Protein AF-0000000072581124 (afdb_homodimer)

Secondary structure (DSSP, 8-state):
-------TTS-EEEEHHHHHHH--SSEEEEEE-SS-EEEEEEEPTT-BS-SB--SS-EEEEEEEESEEEEEEESBTTB--EEEEEETTEEEEE-TT-EEEEEE-SSS-EEEEEEEES--SPTT-EESSGGG---/-------TTS-EEEEHHHHHHH--SSEEEEEE-SS-EEEEEEEPTT-BS-SB--SS-EEEEEEEESEEEEEEESBTTB--EEEEEETTEEEEE-TT-EEEEEE-SSSPEEEEEEEES--SPTT-EESSGGG---

Structure (mmCIF, N/CA/C/O backbone):
data_AF-0000000072581124-model_v1
#
loop_
_entity.id
_entity.type
_entity.pdbx_description
1 polymer 'Cupin type-2 domain-containing protein'
#
loop_
_atom_site.group_PDB
_atom_site.id
_atom_site.type_symbol
_atom_site.label_atom_id
_atom_site.label_alt_id
_atom_site.label_comp_id
_atom_site.label_asym_id
_atom_site.label_entity_id
_atom_site.label_seq_id
_atom_site.pdbx_PDB_ins_code
_atom_site.Cartn_x
_atom_site.Cartn_y
_atom_site.Cartn_z
_atom_site.occupancy
_atom_site.B_iso_or_equiv
_atom_site.auth_seq_id
_atom_site.auth_comp_id
_atom_site.auth_asym_id
_atom_site.auth_atom_id
_atom_site.pdbx_PDB_model_num
ATOM 1 N N . MET A 1 1 ? -22.641 -10.891 1.838 1 31.44 1 MET A N 1
ATOM 2 C CA . MET A 1 1 ? -21.297 -10.328 1.964 1 31.44 1 MET A CA 1
ATOM 3 C C . MET A 1 1 ? -21.219 -8.945 1.325 1 31.44 1 MET A C 1
ATOM 5 O O . MET A 1 1 ? -21.766 -8.727 0.241 1 31.44 1 MET A O 1
ATOM 9 N N . ALA A 1 2 ? -21.188 -7.91 1.984 1 38.31 2 ALA A N 1
ATOM 10 C CA . ALA A 1 2 ? -21.469 -6.602 1.4 1 38.31 2 ALA A CA 1
ATOM 11 C C . ALA A 1 2 ? -20.672 -6.398 0.107 1 38.31 2 ALA A C 1
ATOM 13 O O . ALA A 1 2 ? -19.484 -6.703 0.044 1 38.31 2 ALA A O 1
ATOM 14 N N . GLU A 1 3 ? -21.141 -6.57 -1.075 1 51.34 3 GLU A N 1
ATOM 15 C CA . GLU A 1 3 ? -20.516 -6.324 -2.371 1 51.34 3 GLU A CA 1
ATOM 16 C C . GLU A 1 3 ? -19.625 -5.09 -2.33 1 51.34 3 GLU A C 1
ATOM 18 O O . GLU A 1 3 ? -20.109 -3.977 -2.115 1 51.34 3 GLU A O 1
ATOM 23 N N . THR A 1 4 ? -18.359 -5.254 -1.894 1 66.25 4 THR A N 1
ATOM 24 C CA . THR A 1 4 ? -17.531 -4.059 -1.826 1 66.25 4 THR A CA 1
ATOM 25 C C . THR A 1 4 ? -17.359 -3.436 -3.209 1 66.25 4 THR A C 1
ATOM 27 O O . THR A 1 4 ? -16.938 -4.105 -4.148 1 66.25 4 THR A O 1
ATOM 30 N N . ARG A 1 5 ? -18.156 -2.488 -3.5 1 87.88 5 ARG A N 1
ATOM 31 C CA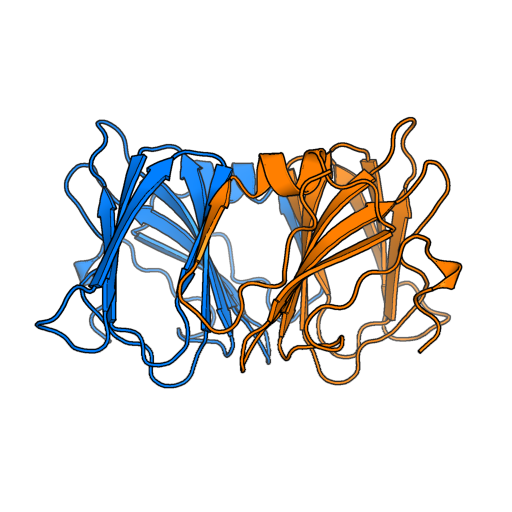 . ARG A 1 5 ? -18.062 -1.686 -4.715 1 87.88 5 ARG A CA 1
ATOM 32 C C . ARG A 1 5 ? -16.781 -0.879 -4.75 1 87.88 5 ARG A C 1
ATOM 34 O O . ARG A 1 5 ? -16.359 -0.333 -3.729 1 87.88 5 ARG A O 1
ATOM 41 N N . ASP A 1 6 ? -16.125 -1.013 -5.867 1 98.12 6 ASP A N 1
ATOM 42 C CA . ASP A 1 6 ? -14.953 -0.184 -6.121 1 98.12 6 ASP A CA 1
ATOM 43 C C . ASP A 1 6 ? -15.234 1.284 -5.812 1 98.12 6 ASP A C 1
ATOM 45 O O . ASP A 1 6 ? -16.094 1.9 -6.449 1 98.12 6 ASP A O 1
ATOM 49 N N . GLN A 1 7 ? -14.5 1.861 -4.895 1 98.12 7 GLN A N 1
ATOM 50 C CA . GLN A 1 7 ? -14.805 3.176 -4.34 1 98.12 7 GLN A CA 1
ATOM 51 C C . GLN A 1 7 ? -14.047 4.273 -5.082 1 98.12 7 GLN A C 1
ATOM 53 O O . GLN A 1 7 ? -14.188 5.457 -4.762 1 98.12 7 GLN A O 1
ATOM 58 N N . GLY A 1 8 ? -13.094 3.893 -5.988 1 97.69 8 GLY A N 1
ATOM 59 C CA . GLY A 1 8 ? -12.344 4.875 -6.754 1 97.69 8 GLY A CA 1
ATOM 60 C C . GLY A 1 8 ? -13.195 5.598 -7.785 1 97.69 8 GLY A C 1
ATOM 61 O O . GLY A 1 8 ? -14.234 5.09 -8.203 1 97.69 8 GLY A O 1
ATOM 62 N N . PRO A 1 9 ? -12.945 6.715 -8.078 1 98 9 PRO A N 1
ATOM 63 C CA . PRO A 1 9 ? -11.75 7.477 -7.703 1 98 9 PRO A CA 1
ATOM 64 C C . PRO A 1 9 ? -12.016 8.477 -6.582 1 98 9 PRO A C 1
ATOM 66 O O . PRO A 1 9 ? -11.336 9.508 -6.496 1 98 9 PRO A O 1
ATOM 69 N N . LYS A 1 10 ? -12.93 8.312 -5.703 1 97.44 10 LYS A N 1
ATOM 70 C CA . LYS A 1 10 ? -13.266 9.227 -4.613 1 97.44 10 LYS A CA 1
ATOM 71 C C . LYS A 1 10 ? -12.352 9.008 -3.412 1 97.44 10 LYS A C 1
ATOM 73 O O . LYS A 1 10 ? -11.773 7.934 -3.25 1 97.44 10 LYS A O 1
ATOM 78 N N . PRO A 1 11 ? -12.188 10.102 -2.561 1 98.69 11 PRO A N 1
ATOM 79 C CA . PRO A 1 11 ? -11.508 9.883 -1.284 1 98.69 11 PRO A CA 1
ATOM 80 C C . PRO A 1 11 ? -12.055 8.688 -0.515 1 98.69 11 PRO A C 1
ATOM 82 O O . PRO A 1 11 ? -13.266 8.453 -0.521 1 98.69 11 PRO A O 1
ATOM 85 N N . PHE A 1 12 ? -11.195 7.957 0.105 1 98.62 12 PHE A N 1
ATOM 86 C CA . PHE A 1 12 ? -11.641 6.695 0.684 1 98.62 12 PHE A CA 1
ATOM 87 C C . PHE A 1 12 ? -10.812 6.34 1.914 1 98.62 12 PHE A C 1
ATOM 89 O O . PHE A 1 12 ? -9.594 6.52 1.92 1 98.62 12 PHE A O 1
ATOM 96 N N . VAL A 1 13 ? -11.422 5.969 3.021 1 98.75 13 VAL A N 1
ATOM 97 C CA . VAL A 1 13 ? -10.805 5.379 4.203 1 98.75 13 VAL A CA 1
ATOM 98 C C . VAL A 1 13 ? -11.445 4.031 4.512 1 98.75 13 VAL A C 1
ATOM 100 O O . VAL A 1 13 ? -12.656 3.863 4.348 1 98.75 13 VAL A O 1
ATOM 103 N N . VAL A 1 14 ? -10.617 3.072 4.945 1 98.62 14 VAL A N 1
ATOM 104 C CA . VAL A 1 14 ? -11.18 1.744 5.172 1 98.62 14 VAL A CA 1
ATOM 105 C C . VAL A 1 14 ? -10.289 0.966 6.137 1 98.62 14 VAL A C 1
ATOM 107 O O . VAL A 1 14 ? -9.062 1.128 6.137 1 98.62 14 VAL A O 1
ATOM 110 N N . ASP A 1 15 ? -10.906 0.165 7 1 98.75 15 ASP A N 1
ATOM 111 C CA . ASP A 1 15 ? -10.148 -0.882 7.672 1 98.75 15 ASP A CA 1
ATOM 112 C C . ASP A 1 15 ? -9.664 -1.936 6.68 1 98.75 15 ASP A C 1
ATOM 114 O O . ASP A 1 15 ? -10.352 -2.93 6.438 1 98.75 15 ASP A O 1
ATOM 118 N N . ILE A 1 16 ? -8.516 -1.726 6.141 1 98.81 16 ILE A N 1
ATOM 119 C CA . ILE A 1 16 ? -8.062 -2.518 5 1 98.81 16 ILE A CA 1
ATOM 120 C C . ILE A 1 16 ? -7.688 -3.924 5.469 1 98.81 16 ILE A C 1
ATOM 122 O O . ILE A 1 16 ? -7.832 -4.891 4.719 1 98.81 16 ILE A O 1
ATOM 126 N N . GLU A 1 17 ? -7.191 -4.047 6.684 1 98.88 17 GLU A N 1
ATOM 127 C CA . GLU A 1 17 ? -6.957 -5.398 7.184 1 98.88 17 GLU A CA 1
ATOM 128 C C . GLU A 1 17 ? -8.25 -6.207 7.215 1 98.88 17 GLU A C 1
ATOM 130 O O . GLU A 1 17 ? -8.297 -7.332 6.715 1 98.88 17 GLU A O 1
ATOM 135 N N . LYS A 1 18 ? -9.266 -5.613 7.805 1 98.75 18 LYS A N 1
ATOM 136 C CA . LYS A 1 18 ? -10.539 -6.316 7.895 1 98.75 18 LYS A CA 1
ATOM 137 C C . LYS A 1 18 ? -11.086 -6.648 6.508 1 98.75 18 LYS A C 1
ATOM 139 O O . LYS A 1 18 ? -11.531 -7.77 6.262 1 98.75 18 LYS A O 1
ATOM 144 N N . GLU A 1 19 ? -11.047 -5.613 5.598 1 98.75 19 GLU A N 1
ATOM 145 C CA . GLU A 1 19 ? -11.539 -5.844 4.242 1 98.75 19 GLU A CA 1
ATOM 146 C C . GLU A 1 19 ? -10.789 -6.988 3.568 1 98.75 19 GLU A C 1
ATOM 148 O O . GLU A 1 19 ? -11.391 -7.805 2.871 1 98.75 19 GLU A O 1
ATOM 153 N N . THR A 1 20 ? -9.492 -7.043 3.768 1 98.81 20 THR A N 1
ATOM 154 C CA . THR A 1 20 ? -8.648 -8.062 3.162 1 98.81 20 THR A CA 1
ATOM 155 C C . THR A 1 20 ? -8.961 -9.438 3.748 1 98.81 20 THR A C 1
ATOM 157 O O . THR A 1 20 ? -9.133 -10.414 3.01 1 98.81 20 THR A O 1
ATOM 160 N N . LEU A 1 21 ? -9.047 -9.477 5.086 1 98.88 21 LEU A N 1
ATOM 161 C CA . LEU A 1 21 ? -9.258 -10.75 5.766 1 98.88 21 LEU A CA 1
ATOM 162 C C . LEU A 1 21 ? -10.648 -11.305 5.461 1 98.88 21 LEU A C 1
ATOM 164 O O . LEU A 1 21 ? -10.828 -12.523 5.379 1 98.88 21 LEU A O 1
ATOM 168 N N . ASP A 1 22 ? -11.617 -10.445 5.254 1 98.56 22 ASP A N 1
ATOM 169 C CA . ASP A 1 22 ? -12.992 -10.859 5.02 1 98.56 22 ASP A CA 1
ATOM 170 C C . ASP A 1 22 ? -13.195 -11.297 3.568 1 98.56 22 ASP A C 1
ATOM 172 O O . ASP A 1 22 ? -14.172 -11.984 3.252 1 98.56 22 ASP A O 1
ATOM 176 N N . ASN A 1 23 ? -12.344 -10.859 2.676 1 98.5 23 ASN A N 1
ATOM 177 C CA . ASN A 1 23 ? -12.508 -11.156 1.257 1 98.5 23 ASN A CA 1
ATOM 178 C C . ASN A 1 23 ? -12.336 -12.648 0.977 1 98.5 23 ASN A C 1
ATOM 180 O O . ASN A 1 23 ? -11.391 -13.273 1.459 1 98.5 23 ASN A O 1
ATOM 184 N N . GLU A 1 24 ? -13.203 -13.18 0.175 1 98.25 24 GLU A N 1
ATOM 185 C CA . GLU A 1 24 ? -13.109 -14.594 -0.161 1 98.25 24 GLU A CA 1
ATOM 186 C C . GLU A 1 24 ? -12.859 -14.797 -1.652 1 98.25 24 GLU A C 1
ATOM 188 O O . GLU A 1 24 ? -12.586 -15.914 -2.098 1 98.25 24 GLU A O 1
ATOM 193 N N . THR A 1 25 ? -12.922 -13.703 -2.426 1 98.56 25 THR A N 1
ATOM 194 C CA . THR A 1 25 ? -12.703 -13.812 -3.863 1 98.56 25 THR A CA 1
ATOM 195 C C . THR A 1 25 ? -11.211 -13.875 -4.18 1 98.56 25 THR A C 1
ATOM 197 O O . THR A 1 25 ? -10.383 -13.422 -3.383 1 98.56 25 THR A O 1
ATOM 200 N N . PHE A 1 26 ? -10.891 -14.398 -5.348 1 98.62 26 PHE A N 1
ATOM 201 C CA . PHE A 1 26 ? -9.508 -14.383 -5.809 1 98.62 26 PHE A CA 1
ATOM 202 C C . PHE A 1 26 ? -8.992 -12.953 -5.922 1 98.62 26 PHE A C 1
ATOM 204 O O . PHE A 1 26 ? -7.852 -12.664 -5.543 1 98.62 26 PHE A O 1
ATOM 211 N N . ARG A 1 27 ? -9.898 -12.094 -6.465 1 98.56 27 ARG A N 1
ATOM 212 C CA . ARG A 1 27 ? -9.539 -10.688 -6.582 1 98.56 27 ARG A CA 1
ATOM 213 C C . ARG A 1 27 ? -10.781 -9.805 -6.617 1 98.56 27 ARG A C 1
ATOM 215 O O . ARG A 1 27 ? -11.734 -10.094 -7.34 1 98.56 27 ARG A O 1
ATOM 222 N N . THR A 1 28 ? -10.797 -8.805 -5.816 1 98.5 28 THR A N 1
ATOM 223 C CA . THR A 1 28 ? -11.805 -7.758 -5.859 1 98.5 28 THR A CA 1
ATOM 224 C C . THR A 1 28 ? -11.156 -6.379 -5.875 1 98.5 28 THR A C 1
ATOM 226 O O . THR A 1 28 ? -10.328 -6.066 -5.02 1 98.5 28 THR A O 1
ATOM 229 N N . ALA A 1 29 ? -11.484 -5.625 -6.867 1 98.75 29 ALA A N 1
ATOM 230 C CA . ALA A 1 29 ? -11.016 -4.242 -6.879 1 98.75 29 ALA A CA 1
ATOM 231 C C . ALA A 1 29 ? -11.719 -3.41 -5.812 1 98.75 29 ALA A C 1
ATOM 233 O O . ALA A 1 29 ? -12.953 -3.316 -5.801 1 98.75 29 ALA A O 1
ATOM 234 N N . LEU A 1 30 ? -10.961 -2.822 -4.941 1 98.75 30 LEU A N 1
ATOM 235 C CA . LEU A 1 30 ? -11.492 -2.035 -3.834 1 98.75 30 LEU A CA 1
ATOM 236 C C . LEU A 1 30 ? -11.531 -0.552 -4.188 1 98.75 30 LEU A C 1
ATOM 238 O O . LEU A 1 30 ? -12.453 0.161 -3.795 1 98.75 30 LEU A O 1
ATOM 242 N N . TRP A 1 31 ? -10.562 -0.09 -4.891 1 98.88 31 TRP A N 1
ATOM 243 C CA . TRP A 1 31 ? -10.414 1.313 -5.262 1 98.88 31 TRP A CA 1
ATOM 244 C C . TRP A 1 31 ? -9.586 1.456 -6.539 1 98.88 31 TRP A C 1
ATOM 246 O O . TRP A 1 31 ? -8.469 0.943 -6.621 1 98.88 31 TRP A O 1
ATOM 256 N N . THR A 1 32 ? -10.141 2.09 -7.551 1 98.81 32 THR A N 1
ATOM 257 C CA . THR A 1 32 ? -9.445 2.34 -8.812 1 98.81 32 THR A CA 1
ATOM 258 C C . THR A 1 32 ? -9.375 3.836 -9.102 1 98.81 32 THR A C 1
ATOM 260 O O . THR A 1 32 ? -10.406 4.492 -9.25 1 98.81 32 THR A O 1
ATOM 263 N N . GLY A 1 33 ? -8.172 4.344 -9.109 1 98.56 33 GLY A N 1
ATOM 264 C CA . GLY A 1 33 ? -7.965 5.742 -9.445 1 98.56 33 GLY A CA 1
ATOM 265 C C . GLY A 1 33 ? -7.242 5.941 -10.766 1 98.56 33 GLY A C 1
ATOM 266 O O . GLY A 1 33 ? -7.289 5.07 -11.641 1 98.56 33 GLY A O 1
ATOM 267 N N . GLU A 1 34 ? -6.691 7.105 -10.977 1 98.12 34 GLU A N 1
ATOM 268 C CA . GLU A 1 34 ? -5.988 7.418 -12.211 1 98.12 34 GLU A CA 1
ATOM 269 C C . GLU A 1 34 ? -4.586 6.82 -12.219 1 98.12 34 GLU A C 1
ATOM 271 O O . GLU A 1 34 ? -4.105 6.348 -13.25 1 98.12 34 GLU A O 1
ATOM 276 N N . GLN A 1 35 ? -4.012 6.82 -11.016 1 98.69 35 GLN A N 1
ATOM 277 C CA . GLN A 1 35 ? -2.582 6.52 -11 1 98.69 35 GLN A CA 1
ATOM 278 C C . GLN A 1 35 ? -2.314 5.152 -10.383 1 98.69 35 GLN A C 1
ATOM 280 O O . GLN A 1 35 ? -1.248 4.566 -10.594 1 98.69 35 GLN A O 1
ATOM 285 N N . PHE A 1 36 ? -3.297 4.641 -9.516 1 98.88 36 PHE A N 1
ATOM 286 C CA . PHE A 1 36 ? -3.109 3.289 -9 1 98.88 36 PHE A CA 1
ATOM 287 C C . PHE A 1 36 ? -4.453 2.639 -8.688 1 98.88 36 PHE A C 1
ATOM 289 O O . PHE A 1 36 ? -5.5 3.271 -8.82 1 98.88 36 PHE A O 1
ATOM 296 N N . GLN A 1 37 ? -4.422 1.349 -8.398 1 98.88 37 GLN A N 1
ATOM 297 C CA . GLN A 1 37 ? -5.562 0.507 -8.062 1 98.88 37 GLN A CA 1
ATOM 298 C C . GLN A 1 37 ? -5.254 -0.389 -6.871 1 98.88 37 GLN A C 1
ATOM 300 O O . GLN A 1 37 ? -4.164 -0.953 -6.773 1 98.88 37 GLN A O 1
ATOM 305 N N . VAL A 1 38 ? -6.215 -0.436 -5.953 1 98.94 38 VAL A N 1
ATOM 306 C CA . VAL A 1 38 ? -6.117 -1.32 -4.797 1 98.94 38 VAL A CA 1
ATOM 307 C C . VAL A 1 38 ? -7.051 -2.514 -4.977 1 98.94 38 VAL A C 1
ATOM 309 O O . VAL A 1 38 ? -8.25 -2.342 -5.23 1 98.94 38 VAL A O 1
ATOM 312 N N . THR A 1 39 ? -6.496 -3.711 -4.828 1 98.88 39 THR A N 1
ATOM 313 C CA . THR A 1 39 ? -7.309 -4.922 -4.836 1 98.88 39 THR A CA 1
ATOM 314 C C . THR A 1 39 ? -7.082 -5.73 -3.561 1 98.88 39 THR A C 1
ATOM 316 O O . THR A 1 39 ? -6.02 -5.637 -2.939 1 98.88 39 THR A O 1
ATOM 319 N N . VAL A 1 40 ? -8.125 -6.473 -3.18 1 98.88 40 VAL A N 1
ATOM 320 C CA . VAL A 1 40 ? -7.98 -7.496 -2.148 1 98.88 40 VAL A CA 1
ATOM 321 C C . VAL A 1 40 ? -8.062 -8.883 -2.781 1 98.88 40 VAL A C 1
ATOM 323 O O . VAL A 1 40 ? -8.781 -9.078 -3.764 1 98.88 40 VAL A O 1
ATOM 326 N N . MET A 1 41 ? -7.293 -9.812 -2.221 1 98.88 41 MET A N 1
ATOM 327 C CA . MET A 1 41 ? -7.176 -11.141 -2.818 1 98.88 41 MET A CA 1
ATOM 328 C C . MET A 1 41 ? -7.188 -12.227 -1.745 1 98.88 41 MET A C 1
ATOM 330 O O . MET A 1 41 ? -6.742 -12 -0.621 1 98.88 41 MET A O 1
ATOM 334 N N . SER A 1 42 ? -7.703 -13.32 -2.104 1 98.94 42 SER A N 1
ATOM 335 C CA . SER A 1 42 ? -7.598 -14.57 -1.357 1 98.94 42 SER A CA 1
ATOM 336 C C . SER A 1 42 ? -7.047 -15.688 -2.232 1 98.94 42 SER A C 1
ATOM 338 O O . SER A 1 42 ? -7.668 -16.062 -3.23 1 98.94 42 SER A O 1
ATOM 340 N N . ILE A 1 43 ? -5.859 -16.203 -1.919 1 98.88 43 ILE A N 1
ATOM 341 C CA . ILE A 1 43 ? -5.227 -17.281 -2.664 1 98.88 43 ILE A CA 1
ATOM 342 C C . ILE A 1 43 ? -5.379 -18.594 -1.897 1 98.88 43 ILE A C 1
ATOM 344 O O . ILE A 1 43 ? -4.855 -18.734 -0.791 1 98.88 43 ILE A O 1
ATOM 348 N N . PRO A 1 44 ? -6.051 -19.578 -2.4 1 98.81 44 PRO A N 1
ATOM 349 C CA . PRO A 1 44 ? -6.285 -20.828 -1.664 1 98.81 44 PRO A CA 1
ATOM 350 C C . PRO A 1 44 ? -4.992 -21.578 -1.361 1 98.81 44 PRO A C 1
ATOM 352 O O . PRO A 1 44 ? -3.969 -21.344 -2.002 1 98.81 44 PRO A O 1
ATOM 355 N N . VAL A 1 45 ? -5.117 -22.453 -0.329 1 98.75 45 VAL A N 1
ATOM 356 C CA . VAL A 1 45 ? -3.996 -23.328 -0.006 1 98.75 45 VAL A CA 1
ATOM 357 C C . VAL A 1 45 ? -3.541 -24.078 -1.261 1 98.75 45 VAL A C 1
ATOM 359 O O . VAL A 1 45 ? -4.363 -24.625 -1.992 1 98.75 45 VAL A O 1
ATOM 362 N N . GLY A 1 46 ? -2.273 -23.969 -1.537 1 98.38 46 GLY A N 1
ATOM 363 C CA . GLY A 1 46 ? -1.717 -24.625 -2.709 1 98.38 46 GLY A CA 1
ATOM 364 C C . GLY A 1 46 ? -1.828 -23.781 -3.971 1 98.38 46 GLY A C 1
ATOM 365 O O . GLY A 1 46 ? -1.243 -24.125 -5 1 98.38 46 GLY A O 1
ATOM 366 N N . GLY A 1 47 ? -2.561 -22.688 -3.898 1 98.69 47 GLY A N 1
ATOM 367 C CA . GLY A 1 47 ? -2.734 -21.797 -5.039 1 98.69 47 GLY A CA 1
ATOM 368 C C . GLY A 1 47 ? -1.618 -20.781 -5.184 1 98.69 47 GLY A C 1
ATOM 369 O O . GLY A 1 47 ? -0.628 -20.844 -4.449 1 98.69 47 GLY A O 1
ATOM 370 N N . ASP A 1 48 ? -1.726 -19.906 -6.18 1 98.62 48 ASP A N 1
ATOM 371 C CA . ASP A 1 48 ? -0.766 -18.844 -6.449 1 98.62 48 ASP A CA 1
ATOM 372 C C . ASP A 1 48 ? -1.415 -17.703 -7.234 1 98.62 48 ASP A C 1
ATOM 374 O O . ASP A 1 48 ? -2.588 -17.781 -7.609 1 98.62 48 ASP A O 1
ATOM 378 N N . VAL A 1 49 ? -0.716 -16.562 -7.352 1 97.25 49 VAL A N 1
ATOM 379 C CA . VAL A 1 49 ? -1.172 -15.445 -8.164 1 97.25 49 VAL A CA 1
ATOM 380 C C . VAL A 1 49 ? -1.064 -15.805 -9.648 1 97.25 49 VAL A C 1
ATOM 382 O O . VAL A 1 49 ? -1.871 -15.352 -10.461 1 97.25 49 VAL A O 1
ATOM 385 N N . GLY A 1 50 ? -0.123 -16.672 -10.039 1 95.31 50 GLY A N 1
ATOM 386 C CA . GLY A 1 50 ? 0.21 -17 -11.422 1 95.31 50 GLY A CA 1
ATOM 387 C C . GLY A 1 50 ? 1.514 -16.375 -11.883 1 95.31 50 GLY A C 1
ATOM 388 O O . GLY A 1 50 ? 1.833 -15.242 -11.508 1 95.31 50 GLY A O 1
ATOM 389 N N . HIS A 1 51 ? 2.242 -17.188 -12.609 1 95.19 51 HIS A N 1
ATOM 390 C CA . HIS A 1 51 ? 3.494 -16.688 -13.164 1 95.19 51 HIS A CA 1
ATOM 391 C C . HIS A 1 51 ? 3.236 -15.68 -14.281 1 95.19 51 HIS A C 1
ATOM 393 O O . HIS A 1 51 ? 2.762 -16.047 -15.359 1 95.19 51 HIS A O 1
ATOM 399 N N . GLU A 1 52 ? 3.588 -14.422 -14.031 1 97.06 52 GLU A N 1
ATOM 400 C CA . GLU A 1 52 ? 3.215 -13.367 -14.969 1 97.06 52 GLU A CA 1
ATOM 401 C C . GLU A 1 52 ? 4.234 -12.234 -14.961 1 97.06 52 GLU A C 1
ATOM 403 O O . GLU A 1 52 ? 5.215 -12.281 -14.211 1 97.06 52 GLU A O 1
ATOM 408 N N . VAL A 1 53 ? 4.059 -11.281 -15.867 1 98.06 53 VAL A N 1
ATOM 409 C CA . VAL A 1 53 ? 4.832 -10.047 -15.945 1 98.06 53 VAL A CA 1
ATOM 410 C C . VAL A 1 53 ? 3.902 -8.875 -16.234 1 98.06 53 VAL A C 1
ATOM 412 O O . VAL A 1 53 ? 2.951 -9.008 -17.016 1 98.06 53 VAL A O 1
ATOM 415 N N . HIS A 1 54 ? 4.012 -7.828 -15.477 1 97.56 54 HIS A N 1
ATOM 416 C CA . HIS A 1 54 ? 3.398 -6.551 -15.828 1 97.56 54 HIS A CA 1
ATOM 417 C C . HIS A 1 54 ? 4.391 -5.641 -16.547 1 97.56 54 HIS A C 1
ATOM 419 O O . HIS A 1 54 ? 5.418 -5.266 -15.977 1 97.56 54 HIS A O 1
ATOM 425 N N . THR A 1 55 ? 4.094 -5.184 -17.719 1 97.06 55 THR A N 1
ATOM 426 C CA . THR A 1 55 ? 5.051 -4.422 -18.516 1 97.06 55 THR A CA 1
ATOM 427 C C . THR A 1 55 ? 4.867 -2.924 -18.297 1 97.06 55 THR A C 1
ATOM 429 O O . THR A 1 55 ? 5.727 -2.125 -18.672 1 97.06 55 THR A O 1
ATOM 432 N N . LYS A 1 56 ? 3.834 -2.529 -17.656 1 97.12 56 LYS A N 1
ATOM 433 C CA . LYS A 1 56 ? 3.549 -1.104 -17.531 1 97.12 56 LYS A CA 1
ATOM 434 C C . LYS A 1 56 ? 3.566 -0.671 -16.062 1 97.12 56 LYS A C 1
ATOM 436 O O . LYS A 1 56 ? 3.83 0.494 -15.758 1 97.12 56 LYS A O 1
ATOM 441 N N . GLU A 1 57 ? 3.275 -1.579 -15.148 1 97.44 57 GLU A N 1
ATOM 442 C CA . GLU A 1 57 ? 3.006 -1.115 -13.789 1 97.44 57 GLU A CA 1
ATOM 443 C C . GLU A 1 57 ? 3.986 -1.728 -12.797 1 97.44 57 GLU A C 1
ATOM 445 O O . GLU A 1 57 ? 4.445 -2.855 -12.984 1 97.44 57 GLU A O 1
ATOM 450 N N . ASP A 1 58 ? 4.438 -1.011 -11.75 1 98.81 58 ASP A N 1
ATOM 451 C CA . ASP A 1 58 ? 4.93 -1.545 -10.484 1 98.81 58 ASP A CA 1
ATOM 452 C C . ASP A 1 58 ? 3.785 -2.115 -9.648 1 98.81 58 ASP A C 1
ATOM 454 O O . ASP A 1 58 ? 2.645 -1.654 -9.75 1 98.81 58 ASP A O 1
ATOM 458 N N . GLN A 1 59 ? 4.125 -3.107 -8.836 1 98.94 59 GLN A N 1
ATOM 459 C CA . GLN A 1 59 ? 3.102 -3.727 -8 1 98.94 59 GLN A CA 1
ATOM 4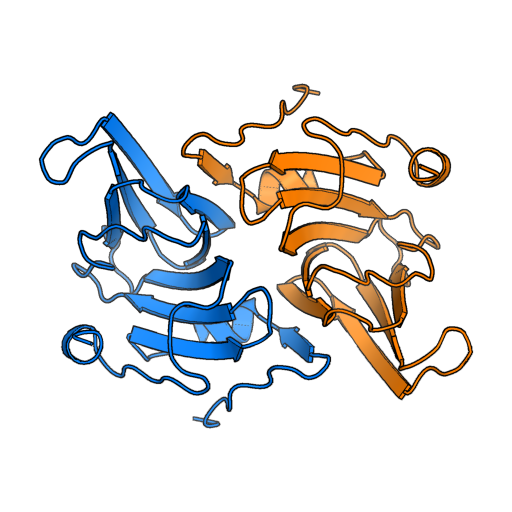60 C C . GLN A 1 59 ? 3.586 -3.889 -6.562 1 98.94 59 GLN A C 1
ATOM 462 O O . GLN A 1 59 ? 4.734 -4.277 -6.328 1 98.94 59 GLN A O 1
ATOM 467 N N . PHE A 1 60 ? 2.773 -3.475 -5.602 1 98.94 60 PHE A N 1
ATOM 468 C CA . PHE A 1 60 ? 2.941 -3.652 -4.164 1 98.94 60 PHE A CA 1
ATOM 469 C C . PHE A 1 60 ? 1.926 -4.652 -3.619 1 98.94 60 PHE A C 1
ATOM 471 O O . PHE A 1 60 ? 0.735 -4.559 -3.922 1 98.94 60 PHE A O 1
ATOM 478 N N . LEU A 1 61 ? 2.371 -5.656 -2.875 1 98.94 61 LEU A N 1
ATOM 479 C CA . LEU A 1 61 ? 1.486 -6.598 -2.191 1 98.94 61 LEU A CA 1
ATOM 480 C C . LEU A 1 61 ? 1.809 -6.66 -0.703 1 98.94 61 LEU A C 1
ATOM 482 O O . LEU A 1 61 ? 2.977 -6.766 -0.32 1 98.94 61 LEU A O 1
ATOM 486 N N . ARG A 1 62 ? 0.85 -6.582 0.124 1 98.94 62 ARG A N 1
ATOM 487 C CA . ARG A 1 62 ? 1.014 -6.797 1.558 1 98.94 62 ARG A CA 1
ATOM 488 C C . ARG A 1 62 ? 0.18 -7.98 2.035 1 98.94 62 ARG A C 1
ATOM 490 O O . ARG A 1 62 ? -1.025 -8.039 1.783 1 98.94 62 ARG A O 1
ATOM 497 N N . LEU A 1 63 ? 0.814 -8.906 2.729 1 98.94 63 LEU A N 1
ATOM 498 C CA . LEU A 1 63 ? 0.113 -10.055 3.287 1 98.94 63 LEU A CA 1
ATOM 499 C C . LEU A 1 63 ? -0.496 -9.719 4.645 1 98.94 63 LEU A C 1
ATOM 501 O O . LEU A 1 63 ? 0.178 -9.156 5.508 1 98.94 63 LEU A O 1
ATOM 505 N N . GLU A 1 64 ? -1.79 -10.023 4.762 1 98.94 64 GLU A N 1
ATOM 506 C CA . GLU A 1 64 ? -2.463 -9.852 6.043 1 98.94 64 GLU A CA 1
ATOM 507 C C . GLU A 1 64 ? -2.574 -11.172 6.797 1 98.94 64 GLU A C 1
ATOM 509 O O . GLU A 1 64 ? -2.73 -11.188 8.016 1 98.94 64 GLU A O 1
ATOM 514 N N . SER A 1 65 ? -2.568 -12.266 6.098 1 98.88 65 SER A N 1
ATOM 515 C CA . SER A 1 65 ? -2.625 -13.609 6.672 1 98.88 65 SER A CA 1
ATOM 516 C C . SER A 1 65 ? -2.018 -14.641 5.727 1 98.88 65 SER A C 1
ATOM 518 O O . SER A 1 65 ? -2 -14.438 4.508 1 98.88 65 SER A O 1
ATOM 520 N N . GLY A 1 66 ? -1.518 -15.75 6.301 1 98.81 66 GLY A N 1
ATOM 521 C CA . GLY A 1 66 ? -0.977 -16.859 5.523 1 98.81 66 GLY A CA 1
ATOM 522 C C . GLY A 1 66 ? 0.526 -16.766 5.332 1 98.81 66 GLY A C 1
ATOM 523 O O . GLY A 1 66 ? 1.197 -15.977 5.996 1 98.81 66 GLY A O 1
ATOM 524 N N . ARG A 1 67 ? 1.03 -17.656 4.621 1 98.81 67 ARG A N 1
ATOM 525 C CA . ARG A 1 67 ? 2.447 -17.766 4.289 1 98.81 67 ARG A CA 1
ATOM 526 C C . ARG A 1 67 ? 2.641 -18 2.793 1 98.81 67 ARG A C 1
ATOM 528 O O . ARG A 1 67 ? 1.923 -18.781 2.18 1 98.81 67 ARG A O 1
ATOM 535 N N . GLY A 1 68 ? 3.607 -17.266 2.238 1 98.88 68 GLY A N 1
ATOM 536 C CA . GLY A 1 68 ? 3.832 -17.344 0.804 1 98.88 68 GLY A CA 1
ATOM 537 C C . GLY A 1 68 ? 5.297 -17.484 0.437 1 98.88 68 GLY A C 1
ATOM 538 O O . GLY A 1 68 ? 6.176 -17.25 1.267 1 98.88 68 GLY A O 1
ATOM 539 N N . ARG A 1 69 ? 5.5 -17.906 -0.696 1 98.94 69 ARG A N 1
ATOM 540 C CA . ARG A 1 69 ? 6.801 -17.859 -1.35 1 98.94 69 ARG A CA 1
ATOM 541 C C . ARG A 1 69 ? 6.762 -16.969 -2.59 1 98.94 69 ARG A C 1
ATOM 543 O O . ARG A 1 69 ? 5.902 -17.141 -3.455 1 98.94 69 ARG A O 1
ATOM 550 N N . VAL A 1 70 ? 7.68 -16.062 -2.652 1 98.88 70 VAL A N 1
ATOM 551 C CA . VAL A 1 70 ? 7.789 -15.133 -3.764 1 98.88 70 VAL A CA 1
ATOM 552 C C . VAL A 1 70 ? 8.914 -15.562 -4.699 1 98.88 70 VAL A C 1
ATOM 554 O O . VAL A 1 70 ? 10.016 -15.891 -4.246 1 98.88 70 VAL A O 1
ATOM 557 N N . GLU A 1 71 ? 8.633 -15.578 -5.938 1 98.88 71 GLU A N 1
ATOM 558 C CA . GLU A 1 71 ? 9.609 -15.836 -6.988 1 98.88 71 GLU A CA 1
ATOM 559 C C . GLU A 1 71 ? 9.617 -14.719 -8.031 1 98.88 71 GLU A C 1
ATOM 561 O O . GLU A 1 71 ? 8.578 -14.398 -8.609 1 98.88 71 GLU A O 1
ATOM 566 N N . MET A 1 72 ? 10.797 -14.133 -8.25 1 98.88 72 MET A N 1
ATOM 567 C CA . MET A 1 72 ? 10.945 -13.086 -9.258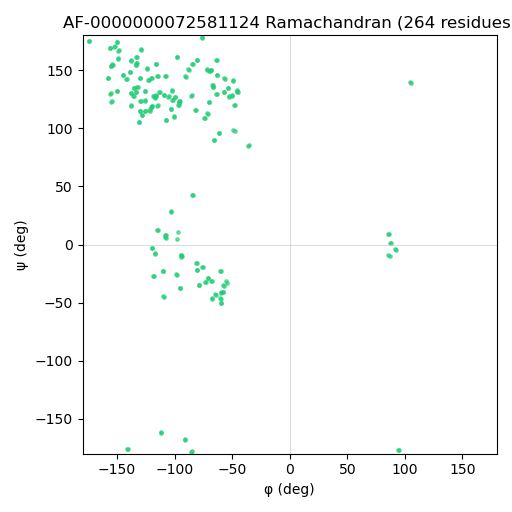 1 98.88 72 MET A CA 1
ATOM 568 C C . MET A 1 72 ? 12.164 -13.336 -10.125 1 98.88 72 MET A C 1
ATOM 570 O O . MET A 1 72 ? 13.094 -14.031 -9.711 1 98.88 72 MET A O 1
ATOM 574 N N . GLY A 1 73 ? 12.117 -12.781 -11.32 1 98.69 73 GLY A N 1
ATOM 575 C CA . GLY A 1 73 ? 13.25 -12.891 -12.227 1 98.69 73 GLY A CA 1
ATOM 576 C C . GLY A 1 73 ? 13.078 -12.078 -13.5 1 98.69 73 GLY A C 1
ATOM 577 O O . GLY A 1 73 ? 12.023 -11.477 -13.719 1 98.69 73 GLY A O 1
ATOM 578 N N . PRO A 1 74 ? 14.133 -12.07 -14.328 1 97.88 74 PRO A N 1
ATOM 579 C CA . PRO A 1 74 ? 14.125 -11.219 -15.516 1 97.88 74 PRO A CA 1
ATOM 580 C C . PRO A 1 74 ? 13.352 -11.836 -16.688 1 97.88 74 PRO A C 1
ATOM 582 O O . PRO A 1 74 ? 13.062 -11.148 -17.672 1 97.88 74 PRO A O 1
ATOM 585 N N . SER A 1 75 ? 13.109 -13.148 -16.547 1 97.62 75 SER A N 1
ATOM 586 C CA . SER A 1 75 ? 12.375 -13.828 -17.609 1 97.62 75 SER A CA 1
ATOM 587 C C . SER A 1 75 ? 11.531 -14.969 -17.047 1 97.62 75 SER A C 1
ATOM 589 O O . SER A 1 75 ? 11.688 -15.352 -15.883 1 97.62 75 SER A O 1
ATOM 591 N N . LYS A 1 76 ? 10.68 -15.43 -17.891 1 95.44 76 LYS A N 1
ATOM 592 C CA . LYS A 1 76 ? 9.75 -16.484 -17.516 1 95.44 76 LYS A CA 1
ATOM 593 C C . LYS A 1 76 ? 10.492 -17.703 -16.969 1 95.44 76 LYS A C 1
ATOM 595 O O . LYS A 1 76 ? 10.008 -18.375 -16.047 1 95.44 7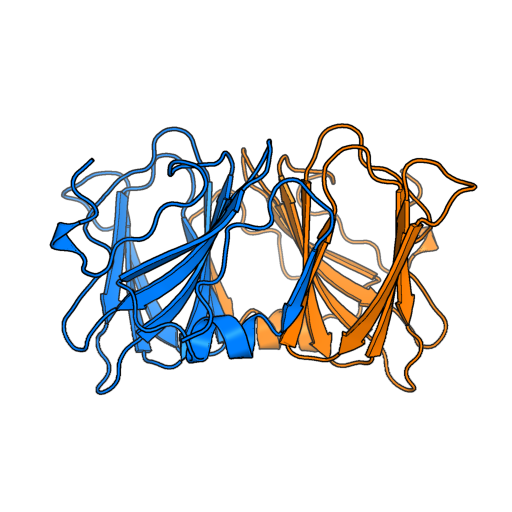6 LYS A O 1
ATOM 600 N N . ASP A 1 77 ? 11.695 -17.938 -17.469 1 96.38 77 ASP A N 1
ATOM 601 C CA . ASP A 1 77 ? 12.391 -19.188 -17.172 1 96.38 77 ASP A CA 1
ATOM 602 C C . ASP A 1 77 ? 13.555 -18.953 -16.219 1 96.38 77 ASP A C 1
ATOM 604 O O . ASP A 1 77 ? 14.359 -19.844 -15.977 1 96.38 77 ASP A O 1
ATOM 608 N N . GLU A 1 78 ? 13.648 -17.797 -15.719 1 98 78 GLU A N 1
ATOM 609 C CA . GLU A 1 78 ? 14.773 -17.469 -14.852 1 98 78 GLU A CA 1
ATOM 610 C C . GLU A 1 78 ? 14.305 -16.812 -13.562 1 98 78 GLU A C 1
ATOM 612 O O . GLU A 1 78 ? 13.906 -15.648 -13.562 1 98 78 GLU A O 1
ATOM 617 N N . VAL A 1 79 ? 14.375 -17.609 -12.539 1 98.25 79 VAL A N 1
ATOM 618 C CA . VAL A 1 79 ? 14.086 -17.078 -11.211 1 98.25 79 VAL A CA 1
ATOM 619 C C . VAL A 1 79 ? 15.383 -16.703 -10.508 1 98.25 79 VAL A C 1
ATOM 621 O O . VAL A 1 79 ? 16.234 -17.562 -10.289 1 98.25 79 VAL A O 1
ATOM 624 N N . THR A 1 80 ? 15.508 -15.43 -10.148 1 98.5 80 THR A N 1
ATOM 625 C CA . THR A 1 80 ? 16.75 -14.977 -9.531 1 98.5 80 THR A CA 1
ATOM 626 C C . THR A 1 80 ? 16.484 -14.422 -8.133 1 98.5 80 THR A C 1
ATOM 628 O O . THR A 1 80 ? 17.406 -13.992 -7.441 1 98.5 80 THR A O 1
ATOM 631 N N . PHE A 1 81 ? 15.32 -14.359 -7.707 1 98.5 81 PHE A N 1
ATOM 632 C CA . PHE A 1 81 ? 14.898 -13.859 -6.402 1 98.5 81 PHE A CA 1
ATOM 633 C C . PHE A 1 81 ? 13.82 -14.758 -5.809 1 98.5 81 PHE A C 1
ATOM 635 O O . PHE A 1 81 ? 12.781 -14.992 -6.434 1 98.5 81 PHE A O 1
ATOM 642 N N . THR A 1 82 ? 14.07 -15.383 -4.609 1 98.69 82 THR A N 1
ATOM 643 C CA . THR A 1 82 ? 13.102 -16.188 -3.883 1 98.69 82 THR A CA 1
ATOM 644 C C . THR A 1 82 ? 13.117 -15.852 -2.395 1 98.69 82 THR A C 1
ATOM 646 O O . THR A 1 82 ? 14.18 -15.836 -1.771 1 98.69 82 THR A O 1
ATOM 649 N N . GLU A 1 83 ? 12 -15.562 -1.858 1 98.81 83 GLU A N 1
ATOM 650 C CA . GLU A 1 83 ? 11.844 -15.258 -0.438 1 98.81 83 GLU A CA 1
ATOM 651 C C . GLU A 1 83 ? 10.516 -15.781 0.095 1 98.81 83 GLU A C 1
ATOM 653 O O . GLU A 1 83 ? 9.531 -15.859 -0.644 1 98.81 83 GLU A O 1
ATOM 658 N N . GLU A 1 84 ? 10.562 -16.188 1.33 1 98.88 84 GLU A N 1
ATOM 659 C CA . GLU A 1 84 ? 9.297 -16.484 2 1 98.88 84 GLU A CA 1
ATOM 660 C C . GLU A 1 84 ? 8.75 -15.25 2.711 1 98.88 84 GLU A C 1
ATOM 662 O O . GLU A 1 84 ? 9.516 -14.438 3.232 1 98.88 84 GLU A O 1
ATOM 667 N N . VAL A 1 85 ? 7.457 -15.164 2.688 1 98.81 85 VAL A N 1
ATOM 668 C CA . VAL A 1 85 ? 6.789 -14.023 3.316 1 98.81 85 VAL A CA 1
ATOM 669 C C . VAL A 1 85 ? 5.621 -14.523 4.164 1 98.81 85 VAL A C 1
ATOM 671 O O . VAL A 1 85 ? 5.105 -15.617 3.941 1 98.81 85 VAL A O 1
ATOM 674 N N . SER A 1 86 ? 5.254 -13.773 5.152 1 98.81 86 SER A N 1
ATOM 675 C CA . SER A 1 86 ? 4.121 -14.062 6.023 1 98.81 86 SER A CA 1
ATOM 676 C C . SER A 1 86 ? 3.354 -12.789 6.379 1 98.81 86 SER A C 1
ATOM 678 O O . SER A 1 86 ? 3.605 -11.727 5.809 1 98.81 86 SER A O 1
ATOM 680 N N . ALA A 1 87 ? 2.346 -12.945 7.234 1 98.75 87 ALA A N 1
ATOM 681 C CA . ALA A 1 87 ? 1.556 -11.789 7.641 1 98.75 87 ALA A CA 1
ATOM 682 C C . ALA A 1 87 ? 2.453 -10.602 7.977 1 98.75 87 ALA A C 1
ATOM 684 O O . ALA A 1 87 ? 3.492 -10.766 8.617 1 98.75 87 ALA A O 1
ATOM 685 N N . ASP A 1 88 ? 2.143 -9.422 7.434 1 98.81 88 ASP A N 1
ATOM 686 C CA . ASP A 1 88 ? 2.76 -8.133 7.73 1 98.81 88 ASP A CA 1
ATOM 687 C C . ASP A 1 88 ? 3.926 -7.855 6.785 1 98.81 88 ASP A C 1
ATOM 689 O O . ASP A 1 88 ? 4.52 -6.777 6.828 1 98.81 88 ASP A O 1
ATOM 693 N N . TRP A 1 89 ? 4.258 -8.797 5.934 1 98.88 89 TRP A N 1
ATOM 694 C CA . TRP A 1 89 ? 5.309 -8.57 4.945 1 98.88 89 TRP A CA 1
ATOM 695 C C . TRP A 1 89 ? 4.738 -7.957 3.674 1 98.88 89 TRP A C 1
ATOM 697 O O . TRP A 1 89 ? 3.576 -8.18 3.334 1 98.88 89 TRP A O 1
ATOM 707 N N . ALA A 1 90 ? 5.562 -7.199 3.021 1 98.94 90 ALA A N 1
ATOM 708 C CA . ALA A 1 90 ? 5.25 -6.621 1.718 1 98.94 90 ALA A CA 1
ATOM 709 C C . ALA A 1 90 ? 6.172 -7.176 0.636 1 98.94 90 ALA A C 1
ATOM 711 O O . ALA A 1 90 ? 7.332 -7.496 0.904 1 98.94 90 ALA A O 1
ATOM 712 N N . VAL A 1 91 ? 5.625 -7.324 -0.523 1 98.94 91 VAL A N 1
ATOM 713 C CA . VAL A 1 91 ? 6.324 -7.711 -1.745 1 98.94 91 VAL A CA 1
ATOM 714 C C . VAL A 1 91 ? 6.227 -6.586 -2.773 1 98.94 91 VAL A C 1
ATOM 716 O O . VAL A 1 91 ? 5.129 -6.102 -3.068 1 98.94 91 VAL A O 1
ATOM 719 N N . ILE A 1 92 ? 7.348 -6.133 -3.311 1 98.94 92 ILE A N 1
ATOM 720 C CA . ILE A 1 92 ? 7.352 -5.133 -4.371 1 98.94 92 ILE A CA 1
ATOM 721 C C . ILE A 1 92 ? 7.918 -5.742 -5.652 1 98.94 92 ILE A C 1
ATOM 723 O O . ILE A 1 92 ? 9.047 -6.238 -5.668 1 98.94 92 ILE A O 1
ATOM 727 N N . VAL A 1 93 ? 7.094 -5.738 -6.656 1 98.88 93 VAL A N 1
ATOM 728 C CA . VAL A 1 93 ? 7.418 -6.277 -7.973 1 98.88 93 VAL A CA 1
ATOM 729 C C . VAL A 1 93 ? 7.605 -5.137 -8.969 1 98.88 93 VAL A C 1
ATOM 731 O O . VAL A 1 93 ? 6.629 -4.531 -9.422 1 98.88 93 VAL A O 1
ATOM 734 N N . PRO A 1 94 ? 8.828 -4.863 -9.359 1 98.75 94 PRO A N 1
ATOM 735 C CA . PRO A 1 94 ? 9.039 -3.787 -10.328 1 98.75 94 PRO A CA 1
ATOM 736 C C . PRO A 1 94 ? 8.492 -4.125 -11.711 1 98.75 94 PRO A C 1
ATOM 738 O O . PRO A 1 94 ? 8.484 -5.293 -12.109 1 98.75 94 PRO A O 1
ATOM 741 N N . LYS A 1 95 ? 8.102 -3.045 -12.359 1 98.19 95 LYS A N 1
ATOM 742 C CA . LYS A 1 95 ? 7.695 -3.162 -13.758 1 98.19 95 LYS A CA 1
ATOM 743 C C . LYS A 1 95 ? 8.695 -4.008 -14.547 1 98.19 95 LYS A C 1
ATOM 745 O O . LYS A 1 95 ? 9.906 -3.842 -14.406 1 98.19 95 LYS A O 1
ATOM 750 N N . GLY A 1 96 ? 8.172 -4.996 -15.352 1 98.19 96 GLY A N 1
ATOM 751 C CA . GLY A 1 96 ? 9.008 -5.797 -16.234 1 98.19 96 GLY A CA 1
ATOM 752 C C . GLY A 1 96 ? 9.57 -7.027 -15.555 1 98.19 96 GLY A C 1
ATOM 753 O O . GLY A 1 96 ? 10.273 -7.824 -16.188 1 98.19 96 GLY A O 1
ATOM 754 N N . THR A 1 97 ? 9.258 -7.266 -14.32 1 98.62 97 THR A N 1
ATOM 755 C CA . THR A 1 97 ? 9.789 -8.391 -13.555 1 98.62 97 THR A CA 1
ATOM 756 C C . THR A 1 97 ? 8.82 -9.57 -13.578 1 98.62 97 THR A C 1
ATOM 758 O O . THR A 1 97 ? 7.645 -9.414 -13.234 1 98.62 97 THR A O 1
ATOM 761 N N . TRP A 1 98 ? 9.32 -10.703 -14.055 1 98.62 98 TRP A N 1
ATOM 762 C CA . TRP A 1 98 ? 8.523 -11.914 -13.93 1 98.62 98 TRP A CA 1
ATOM 763 C C . TRP A 1 98 ? 8.383 -12.32 -12.469 1 98.62 98 TRP A C 1
ATOM 765 O O . TRP A 1 98 ? 9.344 -12.25 -11.695 1 98.62 98 TRP A O 1
ATOM 775 N N . HIS A 1 99 ? 7.172 -12.727 -12.094 1 98.81 99 HIS A N 1
ATOM 776 C CA . HIS A 1 99 ? 6.984 -13.031 -10.68 1 98.81 99 HIS A CA 1
ATOM 777 C C . HIS A 1 99 ? 5.852 -14.031 -10.469 1 98.81 99 HIS A C 1
ATOM 779 O O . HIS A 1 99 ? 5.012 -14.211 -11.359 1 98.81 99 HIS A O 1
ATOM 785 N N . ASN A 1 100 ? 5.91 -14.719 -9.398 1 98.69 100 ASN A N 1
ATOM 786 C CA . ASN A 1 100 ? 4.848 -15.531 -8.82 1 98.69 100 ASN A CA 1
ATOM 787 C C . ASN A 1 100 ? 4.844 -15.445 -7.301 1 98.69 100 ASN A C 1
ATOM 789 O O . ASN A 1 100 ? 5.891 -15.25 -6.68 1 98.69 100 ASN A O 1
ATOM 793 N N . ILE A 1 101 ? 3.695 -15.438 -6.723 1 98.69 101 ILE A N 1
ATOM 794 C CA . ILE A 1 101 ? 3.5 -15.547 -5.281 1 98.69 101 ILE A CA 1
ATOM 795 C C . ILE A 1 101 ? 2.645 -16.781 -4.973 1 98.69 101 ILE A C 1
ATOM 797 O O . ILE A 1 101 ? 1.483 -16.844 -5.375 1 98.69 101 ILE A O 1
ATOM 801 N N . ILE A 1 102 ? 3.236 -17.688 -4.246 1 98.88 102 ILE A N 1
ATOM 802 C CA . ILE A 1 102 ? 2.654 -19 -4.039 1 98.88 102 ILE A CA 1
ATOM 803 C C . ILE A 1 102 ? 2.256 -19.172 -2.572 1 98.88 102 ILE A C 1
ATOM 805 O O . ILE A 1 102 ? 3.027 -18.844 -1.672 1 98.88 102 ILE A O 1
ATOM 809 N N . ASN A 1 103 ? 0.996 -19.641 -2.338 1 98.94 103 ASN A N 1
ATOM 810 C CA . ASN A 1 103 ? 0.587 -20 -0.983 1 98.94 103 ASN A CA 1
ATOM 811 C C . ASN A 1 103 ? 1.22 -21.312 -0.533 1 98.94 103 ASN A C 1
ATOM 813 O O . ASN A 1 103 ? 0.812 -22.391 -0.977 1 98.94 103 ASN A O 1
ATOM 817 N N . ILE A 1 104 ? 2.1 -21.219 0.339 1 98.88 104 ILE A N 1
ATOM 818 C CA . ILE A 1 104 ? 2.793 -22.422 0.8 1 98.88 104 ILE A CA 1
ATOM 819 C C . ILE A 1 104 ? 2.334 -22.766 2.215 1 98.88 104 ILE A C 1
ATOM 821 O O . ILE A 1 104 ? 2.982 -23.562 2.906 1 98.88 104 ILE A O 1
ATOM 825 N N . GLY A 1 105 ? 1.338 -22.031 2.703 1 98.81 105 GLY A N 1
ATOM 826 C CA . GLY A 1 105 ? 0.81 -22.266 4.035 1 98.81 105 GLY A CA 1
ATOM 827 C C . GLY A 1 105 ? -0.353 -23.25 4.055 1 98.81 105 GLY A C 1
ATOM 828 O O . GLY A 1 105 ? -0.61 -23.938 3.064 1 98.81 105 GLY A O 1
ATOM 829 N N . ASP A 1 106 ? -1.069 -23.312 5.238 1 98.69 106 ASP A N 1
ATOM 830 C CA . ASP A 1 106 ? -2.158 -24.266 5.441 1 98.69 106 ASP A CA 1
ATOM 831 C C . ASP A 1 106 ? -3.494 -23.547 5.609 1 98.69 106 ASP A C 1
ATOM 833 O O . ASP A 1 106 ? -4.477 -24.141 6.051 1 98.69 106 ASP A O 1
ATOM 837 N N . GLU A 1 107 ? -3.539 -22.297 5.316 1 98.88 107 GLU A N 1
ATOM 838 C CA . GLU A 1 107 ? -4.734 -21.469 5.25 1 98.88 107 GLU A CA 1
ATOM 839 C C . GLU A 1 107 ? -4.699 -20.547 4.031 1 98.88 107 GLU A C 1
ATOM 841 O O . GLU A 1 107 ? -3.643 -20.344 3.434 1 98.88 107 GLU A O 1
ATOM 846 N N . PRO A 1 108 ? -5.828 -20.078 3.613 1 98.88 108 PRO A N 1
ATOM 847 C CA . PRO A 1 108 ? -5.801 -19.109 2.512 1 98.88 108 PRO A CA 1
ATOM 848 C C . PRO A 1 108 ? -4.891 -17.922 2.795 1 98.88 108 PRO A C 1
ATOM 850 O O . PRO A 1 108 ? -4.844 -17.422 3.926 1 98.88 108 PRO A O 1
ATOM 853 N N . MET A 1 109 ? -4.113 -17.594 1.814 1 98.94 109 MET A N 1
ATOM 854 C CA . MET A 1 109 ? -3.287 -16.391 1.89 1 98.94 109 MET A CA 1
ATOM 855 C C . MET A 1 109 ? -4.094 -15.148 1.522 1 98.94 109 MET A C 1
ATOM 857 O O . MET A 1 109 ? -4.633 -15.055 0.418 1 98.94 109 MET A O 1
ATOM 861 N N . LYS A 1 110 ? -4.277 -14.219 2.506 1 98.94 110 LYS A N 1
ATOM 862 C CA . LYS A 1 110 ? -5.023 -12.969 2.346 1 98.94 110 LYS A CA 1
ATOM 863 C C . LYS A 1 110 ? -4.086 -11.781 2.166 1 98.94 110 LYS A C 1
ATOM 865 O O . LYS A 1 110 ? -3.188 -11.57 2.984 1 98.94 110 LYS A O 1
ATOM 870 N N . LEU A 1 111 ? -4.301 -11.094 1.104 1 98.94 111 LEU A N 1
ATOM 871 C CA . LEU A 1 111 ? -3.414 -9.969 0.834 1 98.94 111 LEU A CA 1
ATOM 872 C C . LEU A 1 111 ? -4.148 -8.867 0.081 1 98.94 111 LEU A C 1
ATOM 874 O O . LEU A 1 111 ? -5.238 -9.094 -0.452 1 98.94 111 LEU A O 1
ATOM 878 N N . TYR A 1 112 ? -3.65 -7.648 0.107 1 98.94 112 TYR A N 1
ATOM 879 C CA . TYR A 1 112 ? -4.066 -6.625 -0.846 1 98.94 112 TYR A CA 1
ATOM 880 C C . TYR A 1 112 ? -2.902 -6.203 -1.733 1 98.94 112 TYR A C 1
ATOM 882 O O . TYR A 1 112 ? -1.737 -6.391 -1.374 1 98.94 112 TYR A O 1
ATOM 890 N N . SER A 1 113 ? -3.23 -5.727 -2.859 1 98.88 113 SER A N 1
ATOM 891 C CA . SER A 1 113 ? -2.262 -5.348 -3.883 1 98.88 113 SER A CA 1
ATOM 892 C C . SER A 1 113 ? -2.541 -3.947 -4.418 1 98.88 113 SER A C 1
ATOM 894 O O . SER A 1 113 ? -3.695 -3.523 -4.488 1 98.88 113 SER A O 1
ATOM 896 N N . ILE A 1 114 ? -1.485 -3.229 -4.707 1 98.94 114 ILE A N 1
ATOM 897 C CA . ILE A 1 114 ? -1.569 -1.93 -5.363 1 98.94 114 ILE A CA 1
ATOM 898 C C . ILE A 1 114 ? -0.818 -1.973 -6.691 1 98.94 114 ILE A C 1
ATOM 900 O O . ILE A 1 114 ? 0.375 -2.281 -6.727 1 98.94 114 ILE A O 1
ATOM 904 N N . TYR A 1 115 ? -1.535 -1.728 -7.766 1 98.81 115 TYR A N 1
ATOM 905 C CA . TYR A 1 115 ? -0.973 -1.604 -9.109 1 98.81 115 TYR A CA 1
ATOM 906 C C . TYR A 1 115 ? -0.82 -0.139 -9.5 1 98.81 115 TYR A C 1
ATOM 908 O O . TYR A 1 115 ? -1.765 0.644 -9.383 1 98.81 115 TYR A O 1
ATOM 916 N N . ALA A 1 116 ? 0.328 0.261 -9.914 1 98.88 116 ALA A N 1
ATOM 917 C CA . ALA A 1 116 ? 0.532 1.613 -10.43 1 98.88 116 ALA A CA 1
ATOM 918 C C . ALA A 1 116 ? 1.219 1.584 -11.789 1 98.88 116 ALA A C 1
ATOM 920 O O . ALA A 1 116 ? 2.379 1.181 -11.898 1 98.88 116 ALA A O 1
ATOM 921 N N . PRO A 1 117 ? 0.532 1.954 -12.875 1 98.5 117 PRO A N 1
ATOM 922 C CA . PRO A 1 117 ? -0.856 2.418 -12.945 1 98.5 117 PRO A CA 1
ATOM 923 C C . PRO A 1 117 ? -1.865 1.279 -12.805 1 98.5 117 PRO A C 1
ATOM 925 O O . PRO A 1 117 ? -1.478 0.13 -12.578 1 98.5 117 PRO A O 1
ATOM 928 N N . PRO A 1 118 ? -3.227 1.609 -12.812 1 98.56 118 PRO A N 1
ATOM 929 C CA . PRO A 1 118 ? -4.25 0.57 -12.68 1 98.56 118 PRO A CA 1
ATOM 930 C C . PRO A 1 118 ? -4.133 -0.52 -13.742 1 98.56 118 PRO A C 1
ATOM 932 O O . PRO A 1 118 ? -3.84 -0.225 -14.906 1 98.56 118 PRO A O 1
ATOM 935 N N . HIS A 1 119 ? -4.41 -1.753 -13.297 1 97.5 119 HIS A N 1
ATOM 936 C CA . HIS A 1 119 ? -4.199 -2.902 -14.172 1 97.5 119 HIS A CA 1
ATOM 937 C C . HIS A 1 119 ? -5.527 -3.51 -14.609 1 97.5 119 HIS A C 1
ATOM 939 O O . HIS A 1 119 ? -5.684 -3.885 -15.773 1 97.5 119 HIS A O 1
ATOM 945 N N . HIS A 1 120 ? -6.488 -3.697 -13.75 1 97.19 120 HIS A N 1
ATOM 946 C CA . HIS A 1 120 ? -7.781 -4.316 -14.023 1 97.19 120 HIS A CA 1
ATOM 947 C C . HIS A 1 120 ? -8.859 -3.266 -14.266 1 97.19 120 HIS A C 1
ATOM 949 O O . HIS A 1 120 ? -8.68 -2.096 -13.922 1 97.19 120 HIS A O 1
ATOM 955 N N . ALA A 1 121 ? -9.938 -3.67 -14.867 1 96.56 121 ALA A N 1
ATOM 956 C CA . ALA A 1 121 ? -11.07 -2.768 -15.062 1 96.56 121 ALA A CA 1
ATOM 957 C C . ALA A 1 121 ? -11.656 -2.332 -13.719 1 96.56 121 ALA A C 1
ATOM 959 O O . ALA A 1 121 ? -11.648 -3.098 -12.75 1 96.56 121 ALA A O 1
ATOM 960 N N . HIS A 1 122 ? -12.125 -1.103 -13.695 1 97.19 122 HIS A N 1
ATOM 961 C CA . HIS A 1 122 ? -12.859 -0.636 -12.523 1 97.19 122 HIS A CA 1
ATOM 962 C C . HIS A 1 122 ? -13.953 -1.622 -12.133 1 97.19 122 HIS A C 1
ATOM 964 O O . HIS A 1 122 ? -14.688 -2.111 -12.992 1 97.19 122 HIS A O 1
ATOM 970 N N . GLY A 1 123 ? -14 -2.027 -10.875 1 97.19 123 GLY A N 1
ATOM 971 C CA . GLY A 1 123 ? -15.062 -2.871 -10.367 1 97.19 123 GLY A CA 1
ATOM 972 C C . GLY A 1 123 ? -14.82 -4.348 -10.602 1 97.19 123 GLY A C 1
ATOM 973 O O . GLY A 1 123 ? -15.711 -5.172 -10.383 1 97.19 123 GLY A O 1
ATOM 974 N N . THR A 1 124 ? -13.688 -4.754 -11.039 1 97.38 124 THR A N 1
ATOM 975 C CA . THR A 1 124 ? -13.359 -6.148 -11.32 1 97.38 124 THR A CA 1
ATOM 976 C C . THR A 1 124 ? -13.562 -7.012 -10.086 1 97.38 124 THR A C 1
ATOM 978 O O . THR A 1 124 ? -13.172 -6.625 -8.977 1 97.38 124 THR A O 1
ATOM 981 N N . VAL A 1 125 ? -14.234 -8.086 -10.234 1 97.88 125 VAL A N 1
ATOM 982 C CA . VAL A 1 125 ? -14.336 -9.164 -9.258 1 97.88 125 VAL A CA 1
ATOM 983 C C . VAL A 1 125 ? -14.047 -10.5 -9.93 1 97.88 125 VAL A C 1
ATOM 985 O O . VAL A 1 125 ? -14.734 -10.898 -10.867 1 97.88 125 VAL A O 1
ATOM 988 N N . HIS A 1 126 ? -12.961 -11.156 -9.5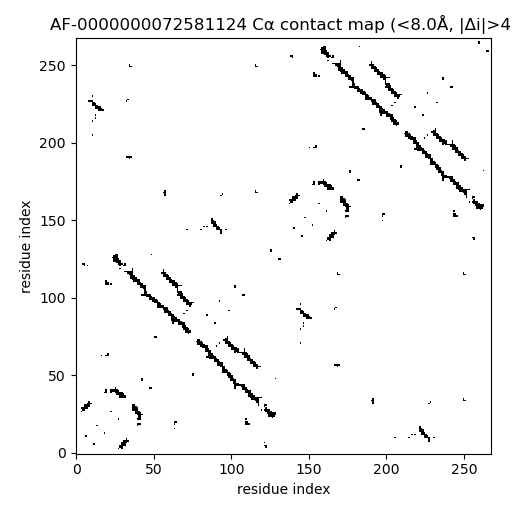39 1 97.81 126 HIS A N 1
ATOM 989 C CA . HIS A 1 126 ? -12.664 -12.539 -9.891 1 97.81 126 HIS A CA 1
ATOM 990 C C . HIS A 1 126 ? -13 -13.484 -8.742 1 97.81 126 HIS A C 1
ATOM 992 O O . HIS A 1 126 ? -12.312 -13.492 -7.719 1 97.81 126 HIS A O 1
ATOM 998 N N . GLN A 1 127 ? -14 -14.25 -8.914 1 97.56 127 GLN A N 1
ATOM 999 C CA . GLN A 1 127 ? -14.352 -15.188 -7.855 1 97.56 127 GLN A CA 1
ATOM 1000 C C . GLN A 1 127 ? -13.242 -16.219 -7.637 1 97.56 127 GLN A C 1
ATOM 1002 O O . GLN A 1 127 ? -12.914 -16.547 -6.496 1 97.56 127 GLN A O 1
ATOM 1007 N N . THR A 1 128 ? -12.727 -16.703 -8.75 1 97.62 128 THR A N 1
ATOM 1008 C CA . THR A 1 128 ? -11.625 -17.656 -8.727 1 97.62 128 THR A CA 1
ATOM 1009 C C . THR A 1 128 ? -10.492 -17.203 -9.641 1 97.62 128 THR A C 1
ATOM 1011 O O . THR A 1 128 ? -10.648 -16.266 -10.414 1 97.62 128 THR A O 1
ATOM 1014 N N . GLN A 1 129 ? -9.32 -17.859 -9.531 1 96.5 129 GLN A N 1
ATOM 1015 C CA . GLN A 1 129 ? -8.172 -17.547 -10.383 1 96.5 129 GLN A CA 1
ATOM 1016 C C . GLN A 1 129 ? -8.531 -17.703 -11.859 1 96.5 129 GLN A C 1
ATOM 1018 O O . GLN A 1 129 ? -8.031 -16.953 -12.703 1 96.5 129 GLN A O 1
ATOM 1023 N N . ALA A 1 130 ? -9.352 -18.656 -12.125 1 96 130 ALA A N 1
ATOM 1024 C CA . ALA A 1 130 ? -9.75 -18.938 -13.508 1 96 130 ALA A CA 1
ATOM 1025 C C . ALA A 1 130 ? -10.438 -17.734 -14.133 1 96 130 ALA A C 1
ATOM 1027 O O . ALA A 1 130 ? -10.438 -17.578 -15.359 1 96 130 ALA A O 1
ATOM 1028 N N . ASP A 1 131 ? -11.016 -16.812 -13.367 1 95.38 131 ASP A N 1
ATOM 1029 C CA . ASP A 1 131 ? -11.695 -15.617 -13.852 1 95.38 131 ASP A CA 1
ATOM 1030 C C . ASP A 1 131 ? -10.695 -14.562 -14.32 1 95.38 131 ASP A C 1
ATOM 1032 O O . ASP A 1 131 ? -11.062 -13.609 -15.008 1 95.38 131 ASP A O 1
ATOM 1036 N N . ASP A 1 132 ? -9.414 -14.664 -13.875 1 89.12 132 ASP A N 1
ATOM 1037 C CA . ASP A 1 132 ? -8.367 -13.711 -14.211 1 89.12 132 ASP A CA 1
ATOM 1038 C C . ASP A 1 132 ? -7.727 -14.055 -15.555 1 89.12 132 ASP A C 1
ATOM 1040 O O . ASP A 1 132 ? -6.52 -14.289 -15.633 1 89.12 132 ASP A O 1
ATOM 1044 N N . VAL A 1 133 ? -8.406 -14.414 -16.578 1 76.5 133 VAL A N 1
ATOM 1045 C CA . VAL A 1 133 ? -7.879 -14.836 -17.875 1 76.5 133 VAL A CA 1
ATOM 1046 C C . VAL A 1 133 ? -7.891 -13.648 -18.844 1 76.5 133 VAL A C 1
ATOM 1048 O O . VAL A 1 133 ? -7.398 -13.758 -19.969 1 76.5 133 VAL A O 1
ATOM 1051 N N . ASP A 1 134 ? -8.148 -12.32 -18.359 1 53.31 134 ASP A N 1
ATOM 1052 C CA . ASP A 1 134 ? -8.305 -11.398 -19.484 1 53.31 134 ASP A CA 1
ATOM 1053 C C . ASP A 1 134 ? -6.957 -11.125 -20.156 1 53.31 134 ASP A C 1
ATOM 1055 O O . ASP A 1 134 ? -5.926 -11.055 -19.484 1 53.31 134 ASP A O 1
ATOM 1059 N N . MET B 1 1 ? 20.828 2.572 14.07 1 31.56 1 MET B N 1
ATOM 1060 C CA . MET B 1 1 ? 19.547 2.271 13.438 1 31.56 1 MET B CA 1
ATOM 1061 C C . MET B 1 1 ? 19.719 1.934 11.961 1 31.56 1 MET B C 1
ATOM 1063 O O . MET B 1 1 ? 20.484 2.6 11.258 1 31.56 1 MET B O 1
ATOM 1067 N N . ALA B 1 2 ? 19.672 0.79 11.547 1 38.31 2 ALA B N 1
ATOM 1068 C CA . ALA B 1 2 ? 20.188 0.424 10.234 1 38.31 2 ALA B CA 1
ATOM 1069 C C . ALA B 1 2 ? 19.688 1.387 9.156 1 38.31 2 ALA B C 1
ATOM 1071 O O . ALA B 1 2 ? 18.5 1.724 9.125 1 38.31 2 ALA B O 1
ATOM 1072 N N . GLU B 1 3 ? 20.344 2.387 8.688 1 51.41 3 GLU B N 1
ATOM 1073 C CA . GLU B 1 3 ? 20.016 3.32 7.617 1 51.41 3 GLU B CA 1
ATOM 1074 C C . GLU B 1 3 ? 19.25 2.617 6.492 1 51.41 3 GLU B C 1
ATOM 1076 O O . GLU B 1 3 ? 19.812 1.737 5.824 1 51.41 3 GLU B O 1
ATOM 1081 N N . THR B 1 4 ? 17.922 2.502 6.617 1 66.81 4 THR B N 1
ATOM 1082 C CA . THR B 1 4 ? 17.219 1.794 5.551 1 66.81 4 THR B CA 1
ATOM 1083 C C . THR B 1 4 ? 17.406 2.508 4.215 1 66.81 4 THR B C 1
ATOM 1085 O O . THR B 1 4 ? 17.125 3.701 4.098 1 66.81 4 THR B O 1
ATOM 1088 N N . ARG B 1 5 ? 18.344 2.074 3.469 1 88 5 ARG B N 1
ATOM 1089 C CA . ARG B 1 5 ? 18.578 2.541 2.109 1 88 5 ARG B CA 1
ATOM 1090 C C . ARG B 1 5 ? 17.406 2.215 1.193 1 88 5 ARG B C 1
ATOM 1092 O O . ARG B 1 5 ? 16.844 1.126 1.273 1 88 5 ARG B O 1
ATOM 1099 N N . ASP B 1 6 ? 16.984 3.252 0.514 1 98.12 6 ASP B N 1
ATOM 1100 C CA . ASP B 1 6 ? 15.977 3.07 -0.524 1 98.12 6 ASP B CA 1
ATOM 1101 C C . ASP B 1 6 ? 16.344 1.911 -1.448 1 98.12 6 ASP B C 1
ATOM 1103 O O . ASP B 1 6 ? 17.375 1.954 -2.135 1 98.12 6 ASP B O 1
ATOM 1107 N N . GLN B 1 7 ? 15.5 0.916 -1.524 1 98.12 7 GLN B N 1
ATOM 1108 C CA . GLN B 1 7 ? 15.812 -0.348 -2.18 1 98.12 7 GLN B CA 1
ATOM 1109 C C . GLN B 1 7 ? 15.336 -0.35 -3.631 1 98.12 7 GLN B C 1
ATOM 1111 O O . GLN B 1 7 ? 15.516 -1.337 -4.348 1 98.12 7 GLN B O 1
ATOM 1116 N N . GLY B 1 8 ? 14.555 0.688 -4.043 1 97.69 8 GLY B N 1
ATOM 1117 C CA . GLY B 1 8 ? 14.078 0.769 -5.414 1 97.69 8 GLY B CA 1
ATOM 1118 C C . GLY B 1 8 ? 15.18 1.069 -6.41 1 97.69 8 GLY B C 1
ATOM 1119 O O . GLY B 1 8 ? 16.219 1.609 -6.043 1 97.69 8 GLY B O 1
ATOM 1120 N N . PRO B 1 9 ? 15.094 0.647 -7.527 1 98 9 PRO B N 1
ATOM 1121 C CA . PRO B 1 9 ? 13.938 0.005 -8.156 1 98 9 PRO B CA 1
ATOM 1122 C C . PRO B 1 9 ? 14.086 -1.513 -8.25 1 98 9 PRO B C 1
ATOM 1124 O O . PRO B 1 9 ? 13.523 -2.135 -9.156 1 98 9 PRO B O 1
ATOM 1127 N N . LYS B 1 10 ? 14.773 -2.184 -7.41 1 97.38 10 LYS B N 1
ATOM 1128 C CA . LYS B 1 10 ? 14.977 -3.629 -7.434 1 97.38 10 LYS B CA 1
ATOM 1129 C C . LYS B 1 10 ? 13.828 -4.359 -6.75 1 97.38 10 LYS B C 1
ATOM 1131 O O . LYS B 1 10 ? 13.117 -3.775 -5.926 1 97.38 10 LYS B O 1
ATOM 1136 N N . PRO B 1 11 ? 13.609 -5.68 -7.145 1 98.69 11 PRO B N 1
ATOM 1137 C CA . PRO B 1 11 ? 12.664 -6.488 -6.371 1 98.69 11 PRO B CA 1
ATOM 1138 C C . PRO B 1 11 ? 12.93 -6.426 -4.867 1 98.69 11 PRO B C 1
ATOM 1140 O O . PRO B 1 11 ? 14.086 -6.398 -4.441 1 98.69 11 PRO B O 1
ATOM 1143 N N . PHE B 1 12 ? 11.891 -6.387 -4.105 1 98.62 12 PHE B N 1
ATOM 1144 C CA . PHE B 1 12 ? 12.078 -6.125 -2.686 1 98.62 12 PHE B CA 1
ATOM 1145 C C . PHE B 1 12 ? 10.992 -6.797 -1.861 1 98.62 12 PHE B C 1
ATOM 1147 O O . PHE B 1 12 ? 9.82 -6.785 -2.244 1 98.62 12 PHE B O 1
ATOM 1154 N N . VAL B 1 13 ? 11.312 -7.516 -0.799 1 98.75 13 VAL B N 1
ATOM 1155 C CA . VAL B 1 13 ? 10.414 -8.039 0.225 1 98.75 13 VAL B CA 1
ATOM 1156 C C . VAL B 1 13 ? 10.836 -7.523 1.599 1 98.75 13 VAL B C 1
ATOM 1158 O O . VAL B 1 13 ? 12.031 -7.414 1.882 1 98.75 13 VAL B O 1
ATOM 1161 N N . VAL B 1 14 ? 9.836 -7.199 2.438 1 98.62 14 VAL B N 1
ATOM 1162 C CA . VAL B 1 14 ? 10.203 -6.629 3.73 1 98.62 14 VAL B CA 1
ATOM 1163 C C . VAL B 1 14 ? 9.062 -6.828 4.723 1 98.62 14 VAL B C 1
ATOM 1165 O O . VAL B 1 14 ? 7.887 -6.801 4.348 1 98.62 14 VAL B O 1
ATOM 1168 N N . ASP B 1 15 ? 9.414 -7.086 5.984 1 98.75 15 ASP B N 1
ATOM 1169 C CA . ASP B 1 15 ? 8.43 -6.906 7.051 1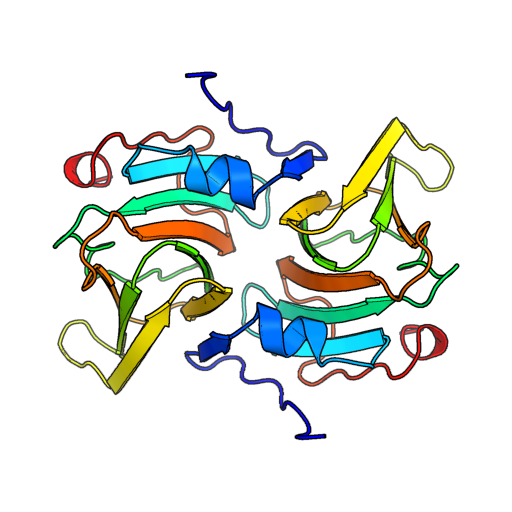 98.75 15 ASP B CA 1
ATOM 1170 C C . ASP B 1 15 ? 8.055 -5.434 7.207 1 98.75 15 ASP B C 1
ATOM 1172 O O . ASP B 1 15 ? 8.672 -4.711 7.992 1 98.75 15 ASP B O 1
ATOM 1176 N N . ILE B 1 16 ? 7.059 -5.02 6.496 1 98.81 16 ILE B N 1
ATOM 1177 C CA . ILE B 1 16 ? 6.766 -3.594 6.375 1 98.81 16 ILE B CA 1
ATOM 1178 C C . ILE B 1 16 ? 6.168 -3.074 7.68 1 98.81 16 ILE B C 1
ATOM 1180 O O . ILE B 1 16 ? 6.367 -1.912 8.039 1 98.81 16 ILE B O 1
ATOM 1184 N N . GLU B 1 17 ? 5.43 -3.91 8.383 1 98.88 17 GLU B N 1
ATOM 1185 C CA . GLU B 1 17 ? 4.965 -3.465 9.695 1 98.88 17 GLU B CA 1
ATOM 1186 C C . GLU B 1 17 ? 6.137 -3.129 10.609 1 98.88 17 GLU B C 1
ATOM 1188 O O . GLU B 1 17 ? 6.168 -2.057 11.219 1 98.88 17 GLU B O 1
ATOM 1193 N N . LYS B 1 18 ? 7.066 -4.055 10.688 1 98.75 18 LYS B N 1
ATOM 1194 C CA . LYS B 1 18 ? 8.219 -3.83 11.547 1 98.75 18 LYS B CA 1
ATOM 1195 C C . LYS B 1 18 ? 8.992 -2.586 11.117 1 98.75 18 LYS B C 1
ATOM 1197 O O . LYS B 1 18 ? 9.367 -1.76 11.953 1 98.75 18 LYS B O 1
ATOM 1202 N N . GLU B 1 19 ? 9.242 -2.486 9.773 1 98.75 19 GLU B N 1
ATOM 1203 C CA . GLU B 1 19 ? 9.977 -1.326 9.266 1 98.75 19 GLU B CA 1
ATOM 1204 C C . GLU B 1 19 ? 9.266 -0.026 9.633 1 98.75 19 GLU B C 1
ATOM 1206 O O . GLU B 1 19 ? 9.906 0.959 9.992 1 98.75 19 GLU B O 1
ATOM 1211 N N . THR B 1 20 ? 7.957 -0.027 9.523 1 98.81 20 THR B N 1
ATOM 1212 C CA . THR B 1 20 ? 7.152 1.155 9.812 1 98.81 20 THR B CA 1
ATOM 1213 C C . THR B 1 20 ? 7.191 1.492 11.297 1 98.81 20 THR B C 1
ATOM 1215 O O . THR B 1 20 ? 7.41 2.646 11.672 1 98.81 20 THR B O 1
ATOM 1218 N N . LEU B 1 21 ? 7.016 0.454 12.117 1 98.88 21 LEU B N 1
ATOM 1219 C CA . LEU B 1 21 ? 6.953 0.668 13.562 1 98.88 21 LEU B CA 1
ATOM 1220 C C . LEU B 1 21 ? 8.312 1.105 14.102 1 98.88 21 LEU B C 1
ATOM 1222 O O . LEU B 1 21 ? 8.375 1.889 15.055 1 98.88 21 LEU B O 1
ATOM 1226 N N . ASP B 1 22 ? 9.375 0.648 13.492 1 98.56 22 ASP B N 1
ATOM 1227 C CA . ASP B 1 22 ? 10.727 0.947 13.969 1 98.56 22 ASP B CA 1
ATOM 1228 C C . ASP B 1 22 ? 11.172 2.336 13.516 1 98.56 22 ASP B C 1
ATOM 1230 O O . ASP B 1 22 ? 12.109 2.902 14.07 1 98.56 22 ASP B O 1
ATOM 1234 N N . ASN B 1 23 ? 10.562 2.863 12.477 1 98.56 23 ASN B N 1
ATOM 1235 C CA . ASN B 1 23 ? 10.977 4.148 11.922 1 98.56 23 ASN B CA 1
ATOM 1236 C C . ASN B 1 23 ? 10.719 5.289 12.898 1 98.56 23 ASN B C 1
ATOM 1238 O O . ASN B 1 23 ? 9.633 5.387 13.477 1 98.56 23 ASN B O 1
ATOM 1242 N N . GLU B 1 24 ? 11.672 6.16 13.031 1 98.25 24 GLU B N 1
ATOM 1243 C CA . GLU B 1 24 ? 11.508 7.293 13.938 1 98.25 24 GLU B CA 1
ATOM 1244 C C . GLU B 1 24 ? 11.539 8.617 13.172 1 98.25 24 GLU B C 1
ATOM 1246 O O . GLU B 1 24 ? 11.258 9.672 13.742 1 98.25 24 GLU B O 1
ATOM 1251 N N . THR B 1 25 ? 11.867 8.555 11.875 1 98.56 25 THR B N 1
ATOM 1252 C CA . THR B 1 25 ? 11.938 9.781 11.086 1 98.56 25 THR B CA 1
ATOM 1253 C C . THR B 1 25 ? 10.547 10.219 10.641 1 98.56 25 THR B C 1
ATOM 1255 O O . THR B 1 25 ? 9.625 9.398 10.578 1 98.56 25 THR B O 1
ATOM 1258 N N . PHE B 1 26 ? 10.414 11.484 10.312 1 98.62 26 PHE B N 1
ATOM 1259 C CA . PHE B 1 26 ? 9.164 11.977 9.75 1 98.62 26 PHE B CA 1
ATOM 1260 C C . PHE B 1 26 ? 8.828 11.258 8.445 1 98.62 26 PHE B C 1
ATOM 1262 O O . PHE B 1 26 ? 7.676 10.906 8.203 1 98.62 26 PHE B O 1
ATOM 1269 N N . ARG B 1 27 ? 9.914 11.07 7.652 1 98.56 27 ARG B N 1
ATOM 1270 C CA . ARG B 1 27 ? 9.734 10.344 6.398 1 98.56 27 ARG B CA 1
ATOM 1271 C C . ARG B 1 27 ? 11.039 9.711 5.934 1 98.56 27 ARG B C 1
ATOM 1273 O O . ARG B 1 27 ? 12.086 10.359 5.949 1 98.56 27 ARG B O 1
ATOM 1280 N N . THR B 1 28 ? 10.992 8.477 5.621 1 98.56 28 THR B N 1
ATOM 1281 C CA . THR B 1 28 ? 12.094 7.777 4.973 1 98.56 28 THR B CA 1
ATOM 1282 C C . THR B 1 28 ? 11.609 7.016 3.742 1 98.56 28 THR B C 1
ATOM 1284 O O . THR B 1 28 ? 10.664 6.23 3.828 1 98.56 28 THR B O 1
ATOM 1287 N N . ALA B 1 29 ? 12.203 7.301 2.637 1 98.75 29 ALA B N 1
ATOM 1288 C CA . ALA B 1 29 ? 11.891 6.523 1.441 1 98.75 29 ALA B CA 1
ATOM 1289 C C . ALA B 1 29 ? 12.445 5.105 1.548 1 98.75 29 ALA B C 1
ATOM 1291 O O . ALA B 1 29 ? 13.648 4.918 1.722 1 98.75 29 ALA B O 1
ATOM 1292 N N . LEU B 1 30 ? 11.586 4.141 1.429 1 98.75 30 LEU B N 1
ATOM 1293 C CA . LEU B 1 30 ? 11.953 2.736 1.554 1 98.75 30 LEU B CA 1
ATOM 1294 C C . LEU B 1 30 ? 12.211 2.117 0.184 1 98.75 30 LEU B C 1
ATOM 1296 O O . LEU B 1 30 ? 13.109 1.282 0.033 1 98.75 30 LEU B O 1
ATOM 1300 N N . TRP B 1 31 ? 11.461 2.492 -0.778 1 98.88 31 TRP B N 1
ATOM 1301 C CA . TRP B 1 31 ? 11.531 1.949 -2.131 1 98.88 31 TRP B CA 1
ATOM 1302 C C . TRP B 1 31 ? 11.008 2.953 -3.148 1 98.88 31 TRP B C 1
ATOM 1304 O O . TRP B 1 31 ? 9.883 3.447 -3.016 1 98.88 31 TRP B O 1
ATOM 1314 N N . THR B 1 32 ? 11.812 3.312 -4.133 1 98.81 32 THR B N 1
ATOM 1315 C CA . THR B 1 32 ? 11.414 4.227 -5.195 1 98.81 32 THR B CA 1
ATOM 1316 C C . THR B 1 32 ? 11.562 3.561 -6.562 1 98.81 32 THR B C 1
ATOM 1318 O O . THR B 1 32 ? 12.664 3.168 -6.953 1 98.81 32 THR B O 1
ATOM 1321 N N . GLY B 1 33 ? 10.438 3.385 -7.211 1 98.56 33 GLY B N 1
ATOM 1322 C CA . GLY B 1 33 ? 10.445 2.824 -8.555 1 98.56 33 GLY B CA 1
ATOM 1323 C C . GLY B 1 33 ? 10.023 3.822 -9.617 1 98.56 33 GLY B C 1
ATOM 1324 O O . GLY B 1 33 ? 10.156 5.035 -9.43 1 98.56 33 GLY B O 1
ATOM 1325 N N . GLU B 1 34 ? 9.656 3.348 -10.773 1 98.06 34 GLU B N 1
ATOM 1326 C CA . GLU B 1 34 ? 9.25 4.211 -11.875 1 98.06 34 GLU B CA 1
ATOM 1327 C C . GLU B 1 34 ? 7.824 4.715 -11.695 1 98.06 34 GLU B C 1
ATOM 1329 O O . GLU B 1 34 ? 7.52 5.863 -12.016 1 98.06 34 GLU B O 1
ATOM 1334 N N . GLN B 1 35 ? 7.02 3.818 -11.109 1 98.69 35 GLN B N 1
ATOM 1335 C CA . GLN B 1 35 ? 5.594 4.129 -11.156 1 98.69 35 GLN B CA 1
ATOM 1336 C C . GLN B 1 35 ? 5.07 4.5 -9.766 1 98.69 35 GLN B C 1
ATOM 1338 O O . GLN B 1 35 ? 4.016 5.125 -9.648 1 98.69 35 GLN B O 1
ATOM 1343 N N . PHE B 1 36 ? 5.805 4.027 -8.664 1 98.88 36 PHE B N 1
ATOM 1344 C CA . PHE B 1 36 ? 5.379 4.453 -7.336 1 98.88 36 PHE B CA 1
ATOM 1345 C C . PHE B 1 36 ? 6.555 4.461 -6.367 1 98.88 36 PHE B C 1
ATOM 1347 O O . PHE B 1 36 ? 7.672 4.086 -6.734 1 98.88 36 PHE B O 1
ATOM 1354 N N . GLN B 1 37 ? 6.332 5.023 -5.188 1 98.88 37 GLN B N 1
ATOM 1355 C CA . GLN B 1 37 ? 7.293 5.152 -4.098 1 98.88 37 GLN B CA 1
ATOM 1356 C C . GLN B 1 37 ? 6.66 4.781 -2.758 1 98.88 37 GLN B C 1
ATOM 1358 O O . GLN B 1 37 ? 5.52 5.152 -2.479 1 98.88 37 GLN B O 1
ATOM 1363 N N . VAL B 1 38 ? 7.41 3.984 -1.993 1 98.94 38 VAL B N 1
ATOM 1364 C CA . VAL B 1 38 ? 6.988 3.611 -0.646 1 98.94 38 VAL B CA 1
ATOM 1365 C C . VAL B 1 38 ? 7.816 4.379 0.384 1 98.94 38 VAL B C 1
ATOM 1367 O O . VAL B 1 38 ? 9.047 4.352 0.344 1 98.94 38 VAL B O 1
ATOM 1370 N N . THR B 1 39 ? 7.121 5.047 1.303 1 98.88 39 THR B N 1
ATOM 1371 C CA . THR B 1 39 ? 7.793 5.703 2.42 1 98.88 39 THR B CA 1
ATOM 1372 C C . THR B 1 39 ? 7.23 5.211 3.75 1 98.88 39 THR B C 1
ATOM 1374 O O . THR B 1 39 ? 6.082 4.773 3.822 1 98.88 39 THR B O 1
ATOM 1377 N N . VAL B 1 40 ? 8.086 5.246 4.766 1 98.88 40 VAL B N 1
ATOM 1378 C CA . VAL B 1 40 ? 7.637 5.07 6.141 1 98.88 40 VAL B CA 1
ATOM 1379 C C . VAL B 1 40 ? 7.703 6.402 6.883 1 98.88 40 VAL B C 1
ATOM 1381 O O . VAL B 1 40 ? 8.57 7.23 6.609 1 98.88 40 VAL B O 1
ATOM 1384 N N . MET B 1 41 ? 6.738 6.605 7.785 1 98.88 41 MET B N 1
ATOM 1385 C CA . MET B 1 41 ? 6.609 7.891 8.461 1 98.88 41 MET B CA 1
ATOM 1386 C C . MET B 1 41 ? 6.297 7.699 9.945 1 98.88 41 MET B C 1
ATOM 1388 O O . MET B 1 41 ? 5.66 6.715 10.328 1 98.88 41 MET B O 1
ATOM 1392 N N . SER B 1 42 ? 6.762 8.586 10.703 1 98.94 42 SER B N 1
ATOM 1393 C CA . SER B 1 42 ? 6.379 8.766 12.102 1 98.94 42 SER B CA 1
ATOM 1394 C C . SER B 1 42 ? 5.91 10.188 12.375 1 98.94 42 SER B C 1
ATOM 1396 O O . SER B 1 42 ? 6.676 11.141 12.211 1 98.94 42 SER B O 1
ATOM 1398 N N . ILE B 1 43 ? 4.641 10.367 12.719 1 98.88 43 ILE B N 1
ATOM 1399 C CA . ILE B 1 43 ? 4.062 11.68 13.016 1 98.88 43 ILE B CA 1
ATOM 1400 C C . ILE B 1 43 ? 3.922 11.844 14.531 1 98.88 43 ILE B C 1
ATOM 1402 O O . ILE B 1 43 ? 3.168 11.117 15.172 1 98.88 43 ILE B O 1
ATOM 1406 N N . PRO B 1 44 ? 4.582 12.766 15.148 1 98.81 44 PRO B N 1
ATOM 1407 C CA . PRO B 1 44 ? 4.531 12.914 16.609 1 98.81 44 PRO B CA 1
ATOM 1408 C C . PRO B 1 44 ? 3.139 13.266 17.109 1 98.81 44 PRO B C 1
ATOM 1410 O O . PRO B 1 44 ? 2.293 13.727 16.344 1 98.81 44 PRO B O 1
ATOM 1413 N N . VAL B 1 45 ? 2.953 12.969 18.422 1 98.75 45 VAL B N 1
ATOM 1414 C CA . VAL B 1 45 ? 1.706 13.359 19.062 1 98.75 45 VAL B CA 1
ATOM 1415 C C . VAL B 1 45 ? 1.445 14.844 18.828 1 98.75 45 VAL B C 1
ATOM 1417 O O . VAL B 1 45 ? 2.34 15.672 19.016 1 98.75 45 VAL B O 1
ATOM 1420 N N . GLY B 1 46 ? 0.286 15.133 18.344 1 98.31 46 GLY B N 1
ATOM 1421 C CA . GLY B 1 46 ? -0.083 16.516 18.062 1 98.31 46 GLY B CA 1
ATOM 1422 C C . GLY B 1 46 ? 0.368 16.984 16.703 1 98.31 46 GLY B C 1
ATOM 1423 O O . GLY B 1 46 ? -0.026 18.062 16.25 1 98.31 46 GLY B O 1
ATOM 1424 N N . GLY B 1 47 ? 1.174 16.188 16.016 1 98.69 47 GLY B N 1
ATOM 1425 C CA . GLY B 1 47 ? 1.664 16.531 14.688 1 98.69 47 GLY B CA 1
ATOM 1426 C C . GLY B 1 47 ? 0.708 16.141 13.578 1 98.69 47 GLY B C 1
ATOM 1427 O O . GLY B 1 47 ? -0.41 15.695 13.844 1 98.69 47 GLY B O 1
ATOM 1428 N N . ASP B 1 48 ? 1.102 16.391 12.328 1 98.62 48 ASP B N 1
ATOM 1429 C CA . ASP B 1 48 ? 0.328 16.062 11.141 1 98.62 48 ASP B CA 1
ATOM 1430 C C . ASP B 1 48 ? 1.233 15.922 9.914 1 98.62 48 ASP B C 1
ATOM 1432 O O . ASP B 1 48 ? 2.441 16.156 10 1 98.62 48 ASP B O 1
ATOM 1436 N N . VAL B 1 49 ? 0.693 15.414 8.805 1 97.19 49 VAL B N 1
ATOM 1437 C CA . VAL B 1 49 ? 1.413 15.336 7.539 1 97.19 49 VAL B CA 1
ATOM 1438 C C . VAL B 1 49 ? 1.571 16.734 6.953 1 97.19 49 VAL B C 1
ATOM 1440 O O . VAL B 1 49 ? 2.553 17.016 6.262 1 97.19 49 VAL B O 1
ATOM 1443 N N . GLY B 1 50 ? 0.662 17.672 7.227 1 95.25 50 GLY B N 1
ATOM 1444 C CA . GLY B 1 50 ? 0.58 18.984 6.621 1 95.25 50 GLY B CA 1
ATOM 1445 C C . GLY B 1 50 ? -0.531 19.094 5.594 1 95.25 50 GLY B C 1
ATOM 1446 O O . GLY B 1 50 ? -0.798 18.156 4.852 1 95.25 50 GLY B O 1
ATOM 1447 N N . HIS B 1 51 ? -1.181 20.25 5.66 1 95.12 51 HIS B N 1
ATOM 1448 C CA . HIS B 1 51 ? -2.232 20.5 4.684 1 95.12 51 HIS B CA 1
ATOM 1449 C C . HIS B 1 51 ? -1.649 20.75 3.297 1 95.12 51 HIS B C 1
ATOM 1451 O O . HIS B 1 51 ? -1.011 21.781 3.059 1 95.12 51 HIS B O 1
ATOM 1457 N N . GLU B 1 52 ? -1.917 19.812 2.377 1 97.06 52 GLU B N 1
ATOM 1458 C CA . GLU B 1 52 ? -1.253 19.875 1.078 1 97.06 52 GLU B CA 1
ATOM 1459 C C . GLU B 1 52 ? -2.133 19.281 -0.018 1 97.06 52 GLU B C 1
ATOM 1461 O O . GLU B 1 52 ? -3.24 18.812 0.253 1 97.06 52 GLU B O 1
ATOM 1466 N N . VAL B 1 53 ? -1.673 19.406 -1.255 1 98 53 VAL B N 1
ATOM 1467 C CA . VAL B 1 53 ? -2.285 18.797 -2.432 1 98 53 VAL B CA 1
ATOM 1468 C C . VAL B 1 53 ? -1.201 18.234 -3.342 1 98 53 VAL B C 1
ATOM 1470 O O . VAL B 1 53 ? -0.132 18.828 -3.492 1 98 53 VAL B O 1
ATOM 1473 N N . HIS B 1 54 ? -1.37 17 -3.756 1 97.56 54 HIS B N 1
ATOM 1474 C CA . HIS B 1 54 ? -0.572 16.453 -4.844 1 97.56 54 HIS B CA 1
ATOM 1475 C C . HIS B 1 54 ? -1.299 16.562 -6.18 1 97.56 54 HIS B C 1
ATOM 1477 O O . HIS B 1 54 ? -2.383 16 -6.352 1 97.56 54 HIS B O 1
ATOM 1483 N N . THR B 1 55 ? -0.708 17.203 -7.16 1 97.06 55 THR B N 1
ATOM 1484 C CA . THR B 1 55 ? -1.402 17.469 -8.414 1 97.06 55 THR B CA 1
ATOM 1485 C C . THR B 1 55 ? -1.118 16.359 -9.438 1 97.06 55 THR B C 1
ATOM 1487 O O . THR B 1 55 ? -1.795 16.266 -10.461 1 97.06 55 THR B O 1
ATOM 1490 N N . LYS B 1 56 ? -0.217 15.508 -9.164 1 97.12 56 LYS B N 1
ATOM 1491 C CA . LYS B 1 56 ? 0.172 14.508 -10.156 1 97.12 56 LYS B CA 1
ATOM 1492 C C . LYS B 1 56 ? -0.101 13.102 -9.648 1 97.12 56 LYS B C 1
ATOM 1494 O O . LYS B 1 56 ? -0.315 12.18 -10.438 1 97.12 56 LYS B O 1
ATOM 1499 N N . GLU B 1 57 ? -0.087 12.906 -8.336 1 97.38 57 GLU B N 1
ATOM 1500 C CA . GLU B 1 57 ? -0.051 11.523 -7.855 1 97.38 57 GLU B CA 1
ATOM 1501 C C . GLU B 1 57 ? -1.274 11.211 -7 1 97.38 57 GLU B C 1
ATOM 1503 O O . GLU B 1 57 ? -1.805 12.086 -6.316 1 97.38 57 GLU B O 1
ATOM 1508 N N . ASP B 1 58 ? -1.854 9.992 -7.051 1 98.81 58 ASP B N 1
ATOM 1509 C CA . ASP B 1 58 ? -2.643 9.359 -5.996 1 98.81 58 ASP B CA 1
ATOM 1510 C C . ASP B 1 58 ? -1.755 8.93 -4.832 1 98.81 58 ASP B C 1
ATOM 1512 O O . ASP B 1 58 ? -0.579 8.617 -5.023 1 98.81 58 ASP B O 1
ATOM 1516 N N . GLN B 1 59 ? -2.355 8.93 -3.645 1 98.94 59 GLN B N 1
ATOM 1517 C CA . GLN B 1 59 ? -1.589 8.539 -2.467 1 98.94 59 GLN B CA 1
ATOM 1518 C C . GLN B 1 59 ? -2.369 7.547 -1.604 1 98.94 59 GLN B C 1
ATOM 1520 O O . GLN B 1 59 ? -3.572 7.715 -1.395 1 98.94 59 GLN B O 1
ATOM 1525 N N . PHE B 1 60 ? -1.73 6.453 -1.213 1 98.94 60 PHE B N 1
ATOM 1526 C CA . PHE B 1 60 ? -2.205 5.445 -0.274 1 98.94 60 PHE B CA 1
ATOM 1527 C C . PHE B 1 60 ? -1.427 5.512 1.034 1 98.94 60 PHE B C 1
ATOM 1529 O O . PHE B 1 60 ? -0.196 5.574 1.028 1 98.94 60 PHE B O 1
ATOM 1536 N N . LEU B 1 61 ? -2.111 5.578 2.178 1 98.94 61 LEU B N 1
ATOM 1537 C CA . LEU B 1 61 ? -1.483 5.52 3.492 1 98.94 61 LEU B CA 1
ATOM 1538 C C . LEU B 1 61 ? -2.105 4.418 4.344 1 98.94 61 LEU B C 1
ATOM 1540 O O . LEU B 1 61 ? -3.332 4.297 4.406 1 98.94 61 LEU B O 1
ATOM 1544 N N . ARG B 1 62 ? -1.331 3.613 4.957 1 98.94 62 ARG B N 1
ATOM 1545 C CA . ARG B 1 62 ? -1.803 2.623 5.922 1 98.94 62 ARG B CA 1
ATOM 1546 C C . ARG B 1 62 ? -1.21 2.879 7.305 1 98.94 62 ARG B C 1
ATOM 1548 O O . ARG B 1 62 ? 0.009 2.996 7.449 1 98.94 62 ARG B O 1
ATOM 1555 N N . LEU B 1 63 ? -2.062 2.953 8.305 1 98.94 63 LEU B N 1
ATOM 1556 C CA . LEU B 1 63 ? -1.611 3.146 9.68 1 98.94 63 LEU B CA 1
ATOM 1557 C C . LEU B 1 63 ? -1.259 1.812 10.328 1 98.94 63 LEU B C 1
ATOM 1559 O O . LEU B 1 63 ? -2.039 0.859 10.258 1 98.94 63 LEU B O 1
ATOM 1563 N N . GLU B 1 64 ? -0.048 1.767 10.883 1 98.94 64 GLU B N 1
ATOM 1564 C CA . GLU B 1 64 ? 0.367 0.582 11.625 1 98.94 64 GLU B CA 1
ATOM 1565 C C . GLU B 1 64 ? 0.178 0.78 13.133 1 98.94 64 GLU B C 1
ATOM 1567 O O . GLU B 1 64 ? 0.069 -0.192 13.883 1 98.94 64 GLU B O 1
ATOM 1572 N N . SER B 1 65 ? 0.213 1.995 13.586 1 98.88 65 SER B N 1
ATOM 1573 C CA . SER B 1 65 ? 0.013 2.348 14.984 1 98.88 65 SER B CA 1
ATOM 1574 C C . SER B 1 65 ? -0.492 3.779 15.133 1 98.88 65 SER B C 1
ATOM 1576 O O . SER B 1 65 ? -0.241 4.621 14.266 1 98.88 65 SER B O 1
ATOM 1578 N N . GLY B 1 66 ? -1.21 4.051 16.234 1 98.81 66 GLY B N 1
ATOM 1579 C CA . GLY B 1 66 ? -1.691 5.387 16.547 1 98.81 66 GLY B CA 1
ATOM 1580 C C . GLY B 1 66 ? -3.107 5.637 16.078 1 98.81 66 GLY B C 1
ATOM 1581 O O . GLY B 1 66 ? -3.812 4.703 15.688 1 98.81 66 GLY B O 1
ATOM 1582 N N . ARG B 1 67 ? -3.557 6.793 16.266 1 98.81 67 ARG B N 1
ATOM 1583 C CA . ARG B 1 67 ? -4.879 7.266 15.867 1 98.81 67 ARG B CA 1
ATOM 1584 C C . ARG B 1 67 ? -4.785 8.602 15.141 1 98.81 67 ARG B C 1
ATOM 1586 O O . ARG B 1 67 ? -4.047 9.492 15.555 1 98.81 67 ARG B O 1
ATOM 1593 N N . GLY B 1 68 ? -5.531 8.695 14.039 1 98.88 68 GLY B N 1
ATOM 1594 C CA . GLY B 1 68 ? -5.469 9.898 13.227 1 98.88 68 GLY B CA 1
ATOM 1595 C C . GLY B 1 68 ? -6.836 10.43 12.836 1 98.88 68 GLY B C 1
ATOM 1596 O O . GLY B 1 68 ? -7.836 9.719 12.945 1 98.88 68 GLY B O 1
ATOM 1597 N N . ARG B 1 69 ? -6.848 11.602 12.477 1 98.94 69 ARG B N 1
ATOM 1598 C CA . ARG B 1 69 ? -7.98 12.219 11.797 1 98.94 69 ARG B CA 1
ATOM 1599 C C . ARG B 1 69 ? -7.598 12.656 10.391 1 98.94 69 ARG B C 1
ATOM 1601 O O . ARG B 1 69 ? -6.602 13.359 10.195 1 98.94 69 ARG B O 1
ATOM 1608 N N . VAL B 1 70 ? -8.383 12.242 9.445 1 98.88 70 VAL B N 1
ATOM 1609 C CA . VAL B 1 70 ? -8.164 12.562 8.039 1 98.88 70 VAL B CA 1
ATOM 1610 C C . VAL B 1 70 ? -9.117 13.68 7.605 1 98.88 70 VAL B C 1
ATOM 1612 O O . VAL B 1 70 ? -10.312 13.625 7.895 1 98.88 70 VAL B O 1
ATOM 1615 N N . GLU B 1 71 ? -8.586 14.633 6.957 1 98.88 71 GLU B N 1
ATOM 1616 C CA . GLU B 1 71 ? -9.352 15.727 6.359 1 98.88 71 GLU B CA 1
ATOM 1617 C C . GLU B 1 71 ? -9.031 15.875 4.875 1 98.88 71 GLU B C 1
ATOM 1619 O O . GLU B 1 71 ? -7.863 16.031 4.496 1 98.88 71 GLU B O 1
ATOM 1624 N N . MET B 1 72 ? -10.07 15.805 4.039 1 98.88 72 MET B N 1
ATOM 1625 C CA . MET B 1 72 ? -9.906 15.984 2.6 1 98.88 72 MET B CA 1
ATOM 1626 C C . MET B 1 72 ? -10.945 16.953 2.045 1 98.88 72 MET B C 1
ATOM 1628 O O . MET B 1 72 ? -12.008 17.141 2.646 1 98.88 72 MET B O 1
ATOM 1632 N N . GLY B 1 73 ? -10.602 17.547 0.923 1 98.69 73 GLY B N 1
ATOM 1633 C CA . GLY B 1 73 ? -11.523 18.453 0.255 1 98.69 73 GLY B CA 1
ATOM 1634 C C . GLY B 1 73 ? -11.016 18.938 -1.088 1 98.69 73 GLY B C 1
ATOM 1635 O O . GLY B 1 73 ? -9.883 18.641 -1.476 1 98.69 73 GLY B O 1
ATOM 1636 N N . PRO B 1 74 ? -11.875 19.703 -1.789 1 97.88 74 PRO B N 1
ATOM 1637 C CA . PRO B 1 74 ? -11.539 20.141 -3.148 1 97.88 74 PRO B CA 1
ATOM 1638 C C . PRO B 1 74 ? -10.609 21.344 -3.174 1 97.88 74 PRO B C 1
ATOM 1640 O O . PRO B 1 74 ? -10.055 21.688 -4.227 1 97.88 74 PRO B O 1
ATOM 1643 N N . SER B 1 75 ? -10.523 22 -2.002 1 97.62 75 SER B N 1
ATOM 1644 C CA . SER B 1 75 ? -9.664 23.172 -1.923 1 97.62 75 SER B CA 1
ATOM 1645 C C . SER B 1 75 ? -9.07 23.344 -0.525 1 97.62 75 SER B C 1
ATOM 1647 O O . SER B 1 75 ? -9.5 22.672 0.415 1 97.62 75 SER B O 1
ATOM 1649 N N . LYS B 1 76 ? -8.117 24.188 -0.472 1 95.38 76 LYS B N 1
ATOM 1650 C CA . LYS B 1 76 ? -7.395 24.438 0.773 1 95.38 76 LYS B CA 1
ATOM 1651 C C . LYS B 1 76 ? -8.359 24.812 1.896 1 95.38 76 LYS B C 1
ATOM 1653 O O . LYS B 1 76 ? -8.148 24.453 3.053 1 95.38 76 LYS B O 1
ATOM 1658 N N . ASP B 1 77 ? -9.438 25.484 1.533 1 96.31 77 ASP B N 1
ATOM 1659 C CA . ASP B 1 77 ? -10.305 26.078 2.549 1 96.31 77 ASP B CA 1
ATOM 1660 C C . ASP B 1 77 ? -11.617 25.297 2.672 1 96.31 77 ASP B C 1
ATOM 1662 O O . ASP B 1 77 ? -12.547 25.734 3.355 1 96.31 77 ASP B O 1
ATOM 1666 N N . GLU B 1 78 ? -11.695 24.219 2.039 1 98 78 GLU B N 1
ATOM 1667 C CA . GLU B 1 78 ? -12.938 23.453 2.049 1 98 78 GLU B CA 1
ATOM 1668 C C . GLU B 1 78 ? -12.68 21.984 2.367 1 98 78 GLU B C 1
ATOM 1670 O O . GLU B 1 78 ? -12.18 21.234 1.521 1 98 78 GLU B O 1
ATOM 1675 N N . VAL B 1 79 ? -13.039 21.656 3.568 1 98.25 79 VAL B N 1
ATOM 1676 C CA . VAL B 1 79 ? -12.977 20.266 3.973 1 98.25 79 VAL B CA 1
ATOM 1677 C C . VAL B 1 79 ? -14.352 19.609 3.826 1 98.25 79 VAL B C 1
ATOM 1679 O O . VAL B 1 79 ? -15.312 20.047 4.457 1 98.25 79 VAL B O 1
ATOM 1682 N N . THR B 1 80 ? -14.414 18.578 3 1 98.56 80 THR B N 1
ATOM 1683 C CA . THR B 1 80 ? -15.703 17.938 2.74 1 98.56 80 THR B CA 1
ATOM 1684 C C . THR B 1 80 ? -15.672 16.469 3.166 1 98.56 80 THR B C 1
ATOM 1686 O O . THR B 1 80 ? -16.672 15.766 3.041 1 98.56 80 THR B O 1
ATOM 1689 N N . PHE B 1 81 ? -14.625 15.977 3.605 1 98.56 81 PHE B N 1
ATOM 1690 C CA . PHE B 1 81 ? -14.422 14.602 4.055 1 98.56 81 PHE B CA 1
ATOM 1691 C C . PHE B 1 81 ? -13.586 14.57 5.328 1 98.56 81 PHE B C 1
ATOM 1693 O O . PHE B 1 81 ? -12.469 15.094 5.359 1 98.56 81 PHE B O 1
ATOM 1700 N N . THR B 1 82 ? -14.141 14.016 6.465 1 98.69 82 THR B N 1
ATOM 1701 C CA . THR B 1 82 ? -13.422 13.836 7.719 1 98.69 82 THR B CA 1
ATOM 1702 C C . THR B 1 82 ? -13.711 12.453 8.312 1 98.69 82 THR B C 1
ATOM 1704 O O . THR B 1 82 ? -14.875 12.07 8.445 1 98.69 82 THR B O 1
ATOM 1707 N N . GLU B 1 83 ? -12.695 11.742 8.617 1 98.81 83 GLU B N 1
ATOM 1708 C CA . GLU B 1 83 ? -12.805 10.422 9.227 1 98.81 83 GLU B CA 1
ATOM 1709 C C . GLU B 1 83 ? -11.672 10.188 10.219 1 98.81 83 GLU B C 1
ATOM 1711 O O . GLU B 1 83 ? -10.57 10.711 10.055 1 98.81 83 GLU B O 1
ATOM 1716 N N . GLU B 1 84 ? -12.008 9.469 11.25 1 98.88 84 GLU B N 1
ATOM 1717 C CA . GLU B 1 84 ? -10.945 8.984 12.133 1 98.88 84 GLU B CA 1
ATOM 1718 C C . GLU B 1 84 ? -10.43 7.621 11.68 1 98.88 84 GLU B C 1
ATOM 1720 O O . GLU B 1 84 ? -11.203 6.793 11.188 1 98.88 84 GLU B O 1
ATOM 1725 N N . VAL B 1 85 ? -9.164 7.453 11.859 1 98.81 85 VAL B N 1
ATOM 1726 C CA . VAL B 1 85 ? -8.531 6.203 11.461 1 98.81 85 VAL B CA 1
ATOM 1727 C C . VAL B 1 85 ? -7.613 5.711 12.586 1 98.81 85 VAL B C 1
ATOM 1729 O O . VAL B 1 85 ? -7.18 6.5 13.43 1 98.81 85 VAL B O 1
ATOM 1732 N N . SER B 1 86 ? -7.383 4.441 12.641 1 98.81 86 SER B N 1
ATOM 1733 C CA . SER B 1 86 ? -6.484 3.814 13.602 1 98.81 86 SER B CA 1
ATOM 1734 C C . SER B 1 86 ? -5.68 2.688 12.969 1 98.81 86 SER B C 1
ATOM 1736 O O . SER B 1 86 ? -5.699 2.521 11.742 1 98.81 86 SER B O 1
ATOM 1738 N N . ALA B 1 87 ? -4.898 2.006 13.797 1 98.81 87 ALA B N 1
ATOM 1739 C CA . ALA B 1 87 ? -4.09 0.906 13.273 1 98.81 87 ALA B CA 1
ATOM 1740 C C . ALA B 1 87 ? -4.91 0.013 12.352 1 98.81 87 ALA B C 1
ATOM 1742 O O . ALA B 1 87 ? -6.07 -0.295 12.641 1 98.81 87 ALA B O 1
ATOM 1743 N N . ASP B 1 88 ? -4.371 -0.299 11.164 1 98.81 88 ASP B N 1
ATOM 1744 C CA . ASP B 1 88 ? -4.898 -1.252 10.195 1 98.81 88 ASP B CA 1
ATOM 1745 C C . ASP B 1 88 ? -5.809 -0.559 9.18 1 98.81 88 ASP B C 1
ATOM 1747 O O . ASP B 1 88 ? -6.281 -1.187 8.234 1 98.81 88 ASP B O 1
ATOM 1751 N N . TRP B 1 89 ? -6.055 0.722 9.367 1 98.88 89 TRP B N 1
ATOM 1752 C CA . TRP B 1 89 ? -6.855 1.472 8.406 1 98.88 89 TRP B CA 1
ATOM 1753 C C . TRP B 1 89 ? -5.98 2.041 7.293 1 98.88 89 TRP B C 1
ATOM 1755 O O . TRP B 1 89 ? -4.801 2.33 7.512 1 98.88 89 TRP B O 1
ATOM 1765 N N . ALA B 1 90 ? -6.57 2.176 6.148 1 98.94 90 ALA B N 1
ATOM 1766 C CA . ALA B 1 90 ? -5.945 2.824 5 1 98.94 90 ALA B CA 1
ATOM 1767 C C . ALA B 1 90 ? -6.68 4.109 4.629 1 98.94 90 ALA B C 1
ATOM 1769 O O . ALA B 1 90 ? -7.898 4.207 4.801 1 98.94 90 ALA B O 1
ATOM 1770 N N . VAL B 1 91 ? -5.926 5.066 4.195 1 98.94 91 VAL B N 1
ATOM 1771 C CA . VAL B 1 91 ? -6.398 6.336 3.65 1 98.94 91 VAL B CA 1
ATOM 1772 C C . VAL B 1 91 ? -5.977 6.461 2.189 1 98.94 91 VAL B C 1
ATOM 1774 O O . VAL B 1 91 ? -4.801 6.289 1.857 1 98.94 91 VAL B O 1
ATOM 1777 N N . ILE B 1 92 ? -6.918 6.715 1.284 1 98.94 92 ILE B N 1
ATOM 1778 C CA . ILE B 1 92 ? -6.602 6.949 -0.121 1 98.94 92 ILE B CA 1
ATOM 1779 C C . ILE B 1 92 ? -6.957 8.383 -0.497 1 98.94 92 ILE B C 1
ATOM 1781 O O . ILE B 1 92 ? -8.109 8.805 -0.344 1 98.94 92 ILE B O 1
ATOM 1785 N N . VAL B 1 93 ? -5.953 9.094 -0.914 1 98.88 93 VAL B N 1
ATOM 1786 C CA . VAL B 1 93 ? -6.059 10.492 -1.317 1 98.88 93 VAL B CA 1
ATOM 1787 C C . VAL B 1 93 ? -5.922 10.602 -2.834 1 98.88 93 VAL B C 1
ATOM 1789 O O . VAL B 1 93 ? -4.816 10.492 -3.373 1 98.88 93 VAL B O 1
ATOM 1792 N N . PRO B 1 94 ? -7 10.867 -3.523 1 98.75 94 PRO B N 1
ATOM 1793 C CA . PRO B 1 94 ? -6.902 11 -4.977 1 98.75 94 PRO B CA 1
ATOM 1794 C C . PRO B 1 94 ? -6.121 12.25 -5.398 1 98.75 94 PRO B C 1
ATOM 1796 O O . PRO B 1 94 ? -6.152 13.266 -4.703 1 98.75 94 PRO B O 1
ATOM 1799 N N . LYS B 1 95 ? -5.504 12.07 -6.543 1 98.19 95 LYS B N 1
ATOM 1800 C CA . LYS B 1 95 ? -4.84 13.203 -7.18 1 98.19 95 LYS B CA 1
ATOM 1801 C C . LYS B 1 95 ? -5.734 14.438 -7.172 1 98.19 95 LYS B C 1
ATOM 1803 O O . LYS B 1 95 ? -6.93 14.352 -7.457 1 98.19 95 LYS B O 1
ATOM 1808 N N . GLY B 1 96 ? -5.152 15.625 -6.758 1 98.19 96 GLY B N 1
ATOM 1809 C CA . GLY B 1 96 ? -5.867 16.891 -6.801 1 98.19 96 GLY B CA 1
ATOM 1810 C C . GLY B 1 96 ? -6.684 17.156 -5.551 1 98.19 96 GLY B C 1
ATOM 1811 O O . GLY B 1 96 ? -7.312 18.219 -5.43 1 98.19 96 GLY B O 1
ATOM 1812 N N . THR B 1 97 ? -6.656 16.297 -4.578 1 98.62 97 THR B N 1
ATOM 1813 C CA . THR B 1 97 ? -7.438 16.422 -3.357 1 98.62 97 THR B CA 1
ATOM 1814 C C . THR B 1 97 ? -6.605 17.047 -2.246 1 98.62 97 THR B C 1
ATOM 1816 O O . THR B 1 97 ? -5.52 16.562 -1.926 1 98.62 97 THR B O 1
ATOM 1819 N N . TRP B 1 98 ? -7.109 18.172 -1.732 1 98.62 98 TRP B N 1
ATOM 1820 C CA . TRP B 1 98 ? -6.48 18.719 -0.537 1 98.62 98 TRP B CA 1
ATOM 1821 C C . TRP B 1 98 ? -6.676 17.797 0.658 1 98.62 98 TRP B C 1
ATOM 1823 O O . TRP B 1 98 ? -7.766 17.25 0.856 1 98.62 98 TRP B O 1
ATOM 1833 N N . HIS B 1 99 ? -5.617 17.609 1.44 1 98.81 99 HIS B N 1
ATOM 1834 C CA . HIS B 1 99 ? -5.754 16.656 2.537 1 98.81 99 HIS B CA 1
ATOM 1835 C C . HIS B 1 99 ? -4.793 16.984 3.676 1 98.81 99 HIS B C 1
ATOM 1837 O O . HIS B 1 99 ? -3.818 17.719 3.479 1 98.81 99 HIS B O 1
ATOM 1843 N N . ASN B 1 100 ? -5.141 16.578 4.832 1 98.69 100 ASN B N 1
ATOM 1844 C CA . ASN B 1 100 ? -4.305 16.5 6.023 1 98.69 100 ASN B CA 1
ATOM 1845 C C . ASN B 1 100 ? -4.602 15.25 6.844 1 98.69 100 ASN B C 1
ATOM 1847 O O . ASN B 1 100 ? -5.727 14.75 6.836 1 98.69 100 ASN B O 1
ATOM 1851 N N . ILE B 1 101 ? -3.604 14.672 7.395 1 98.69 101 ILE B N 1
ATOM 1852 C CA . ILE B 1 101 ? -3.717 13.578 8.359 1 98.69 101 ILE B CA 1
ATOM 1853 C C . ILE B 1 101 ? -3.074 13.992 9.68 1 98.69 101 ILE B C 1
ATOM 1855 O O . ILE B 1 101 ? -1.867 14.234 9.742 1 98.69 101 ILE B O 1
ATOM 1859 N N . ILE B 1 102 ? -3.889 14.031 10.703 1 98.88 102 ILE B N 1
ATOM 1860 C CA . ILE B 1 102 ? -3.496 14.609 11.984 1 98.88 102 ILE B CA 1
ATOM 1861 C C . ILE B 1 102 ? -3.424 13.508 13.039 1 98.88 102 ILE B C 1
ATOM 1863 O O . ILE B 1 102 ? -4.328 12.68 13.141 1 98.88 102 ILE B O 1
ATOM 1867 N N . ASN B 1 103 ? -2.301 13.477 13.805 1 98.94 103 ASN B N 1
ATOM 1868 C CA . ASN B 1 103 ? -2.215 12.586 14.953 1 98.94 103 ASN B CA 1
ATOM 1869 C C . ASN B 1 103 ? -3.053 13.086 16.125 1 98.94 103 ASN B C 1
ATOM 1871 O O . ASN B 1 103 ? -2.67 14.047 16.797 1 98.94 103 ASN B O 1
ATOM 1875 N N . ILE B 1 104 ? -4.078 12.445 16.375 1 98.88 104 ILE B N 1
ATOM 1876 C CA . ILE B 1 104 ? -4.965 12.883 17.453 1 98.88 104 ILE B CA 1
ATOM 1877 C C . ILE B 1 104 ? -4.848 11.93 18.641 1 98.88 104 ILE B C 1
ATOM 1879 O O . ILE B 1 104 ? -5.695 11.93 19.531 1 98.88 104 ILE B O 1
ATOM 1883 N N . GLY B 1 105 ? -3.9 10.984 18.531 1 98.81 105 GLY B N 1
ATOM 1884 C CA . GLY B 1 105 ? -3.686 10.023 19.594 1 98.81 105 GLY B CA 1
ATOM 1885 C C . GLY B 1 105 ? -2.654 10.469 20.609 1 98.81 105 GLY B C 1
ATOM 1886 O O . GLY B 1 105 ? -2.27 11.641 20.641 1 98.81 105 GLY B O 1
ATOM 1887 N N . ASP B 1 106 ? -2.211 9.5 21.5 1 98.75 106 ASP B N 1
ATOM 1888 C CA . ASP B 1 106 ? -1.289 9.805 22.594 1 98.75 106 ASP B CA 1
ATOM 1889 C C . ASP B 1 106 ? 0.05 9.102 22.391 1 98.75 106 ASP B C 1
ATOM 1891 O O . ASP B 1 106 ? 0.854 9.008 23.312 1 98.75 106 ASP B O 1
ATOM 1895 N N . GLU B 1 107 ? 0.281 8.578 21.25 1 98.88 107 GLU B N 1
ATOM 1896 C CA . GLU B 1 107 ? 1.545 8 20.797 1 98.88 107 GLU B CA 1
ATOM 1897 C C . GLU B 1 107 ? 1.853 8.406 19.359 1 98.88 107 GLU B C 1
ATOM 1899 O O . GLU B 1 107 ? 0.965 8.859 18.625 1 98.88 107 GLU B O 1
ATOM 1904 N N . PRO B 1 108 ? 3.092 8.352 18.969 1 98.88 108 PRO B N 1
ATOM 1905 C CA . PRO B 1 108 ? 3.391 8.641 17.562 1 98.88 108 PRO B CA 1
ATOM 1906 C C . PRO B 1 108 ? 2.572 7.785 16.609 1 98.88 108 PRO B C 1
ATOM 1908 O O . PRO B 1 108 ? 2.354 6.598 16.859 1 98.88 108 PRO B O 1
ATOM 1911 N N . MET B 1 109 ? 2.045 8.438 15.625 1 98.94 109 MET B N 1
ATOM 1912 C CA . MET B 1 109 ? 1.349 7.73 14.547 1 98.94 109 MET B CA 1
ATOM 1913 C C . MET B 1 109 ? 2.336 7.188 13.523 1 98.94 109 MET B C 1
ATOM 1915 O O . MET B 1 109 ? 3.098 7.949 12.922 1 98.94 109 MET B O 1
ATOM 1919 N N . LYS B 1 110 ? 2.402 5.828 13.391 1 98.94 110 LYS B N 1
ATOM 1920 C CA . LYS B 1 110 ? 3.289 5.129 12.469 1 98.94 110 LYS B CA 1
ATOM 1921 C C . LYS B 1 110 ? 2.529 4.648 11.234 1 98.94 110 LYS B C 1
ATOM 1923 O O . LYS B 1 110 ? 1.514 3.959 11.352 1 98.94 110 LYS B O 1
ATOM 1928 N N . LEU B 1 111 ? 3.027 5.055 10.125 1 98.94 111 LEU B N 1
ATOM 1929 C CA . LEU B 1 111 ? 2.332 4.676 8.898 1 98.94 111 LEU B CA 1
ATOM 1930 C C . LEU B 1 111 ? 3.312 4.527 7.742 1 98.94 111 LEU B C 1
ATOM 1932 O O . LEU B 1 111 ? 4.461 4.973 7.832 1 98.94 111 LEU B O 1
ATOM 1936 N N . TYR B 1 112 ? 2.941 3.826 6.688 1 98.94 112 TYR B N 1
ATOM 1937 C CA . TYR B 1 112 ? 3.645 3.92 5.414 1 98.94 112 TYR B CA 1
ATOM 1938 C C . TYR B 1 112 ? 2.734 4.484 4.328 1 98.94 112 TYR B C 1
ATOM 1940 O O . TYR B 1 112 ? 1.509 4.438 4.453 1 98.94 112 TYR B O 1
ATOM 1948 N N . SER B 1 113 ? 3.336 5.047 3.371 1 98.88 113 SER B N 1
ATOM 1949 C CA . SER B 1 113 ? 2.641 5.727 2.283 1 98.88 113 SER B CA 1
ATOM 1950 C C . SER B 1 113 ? 3.16 5.27 0.924 1 98.88 113 SER B C 1
ATOM 1952 O O . SER B 1 113 ? 4.344 4.953 0.78 1 98.88 113 SER B O 1
ATOM 1954 N N . ILE B 1 114 ? 2.262 5.172 -0.027 1 98.94 114 ILE B N 1
ATOM 1955 C CA . ILE B 1 114 ? 2.605 4.891 -1.417 1 98.94 114 ILE B CA 1
ATOM 1956 C C . ILE B 1 114 ? 2.137 6.043 -2.307 1 98.94 114 ILE B C 1
ATOM 1958 O O . ILE B 1 114 ? 0.951 6.379 -2.32 1 98.94 114 ILE B O 1
ATOM 1962 N N . TYR B 1 115 ? 3.082 6.676 -2.973 1 98.81 115 TYR B N 1
ATOM 1963 C CA . TYR B 1 115 ? 2.816 7.715 -3.961 1 98.81 115 TYR B CA 1
ATOM 1964 C C . TYR B 1 115 ? 2.896 7.156 -5.375 1 98.81 115 TYR B C 1
ATOM 1966 O O . TYR B 1 115 ? 3.873 6.496 -5.734 1 98.81 115 TYR B O 1
ATOM 1974 N N . ALA B 1 116 ? 1.897 7.348 -6.168 1 98.88 116 ALA B N 1
ATOM 1975 C CA . ALA B 1 116 ? 1.942 6.957 -7.574 1 98.88 116 ALA B CA 1
ATOM 1976 C C . ALA B 1 116 ? 1.544 8.125 -8.477 1 98.88 116 ALA B C 1
ATOM 1978 O O . ALA B 1 116 ? 0.395 8.57 -8.453 1 98.88 116 ALA B O 1
ATOM 1979 N N . PRO B 1 117 ? 2.486 8.688 -9.258 1 98.5 117 PRO B N 1
ATOM 1980 C CA . PRO B 1 117 ? 3.896 8.32 -9.383 1 98.5 117 PRO B CA 1
ATOM 1981 C C . PRO B 1 117 ? 4.738 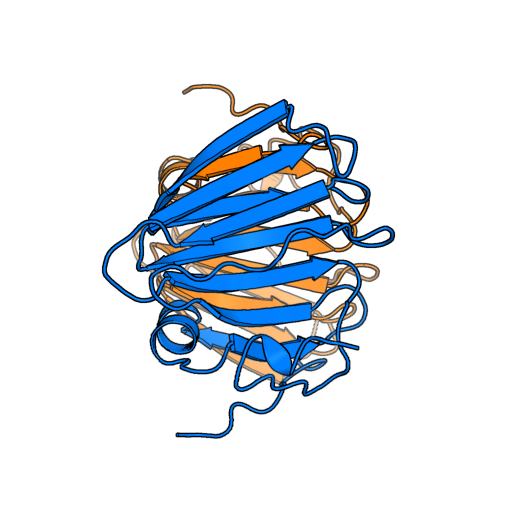8.789 -8.195 1 98.5 117 PRO B C 1
ATOM 1983 O O . PRO B 1 117 ? 4.199 9.352 -7.238 1 98.5 117 PRO B O 1
ATOM 1986 N N . PRO B 1 118 ? 6.094 8.461 -8.195 1 98.56 118 PRO B N 1
ATOM 1987 C CA . PRO B 1 118 ? 6.957 8.875 -7.086 1 98.56 118 PRO B CA 1
ATOM 1988 C C . PRO B 1 118 ? 6.945 10.383 -6.867 1 98.56 118 PRO B C 1
ATOM 1990 O O . PRO B 1 118 ? 6.926 11.156 -7.832 1 98.56 118 PRO B O 1
ATOM 1993 N N . HIS B 1 119 ? 7 10.766 -5.586 1 97.5 119 HIS B N 1
ATOM 1994 C CA . HIS B 1 119 ? 6.855 12.164 -5.223 1 97.5 119 HIS B CA 1
ATOM 1995 C C . HIS B 1 119 ? 8.172 12.75 -4.734 1 97.5 119 HIS B C 1
ATOM 1997 O O . HIS B 1 119 ? 8.531 13.883 -5.082 1 97.5 119 HIS B O 1
ATOM 2003 N N . HIS B 1 120 ? 8.922 12.086 -3.887 1 97.19 120 HIS B N 1
ATOM 2004 C CA . HIS B 1 120 ? 10.172 12.547 -3.289 1 97.19 120 HIS B CA 1
ATOM 2005 C C . HIS B 1 120 ? 11.375 11.992 -4.043 1 97.19 120 HIS B C 1
ATOM 2007 O O . HIS B 1 120 ? 11.25 11.031 -4.797 1 97.19 120 HIS B O 1
ATOM 2013 N N . ALA B 1 121 ? 12.508 12.609 -3.85 1 96.56 121 ALA B N 1
ATOM 2014 C CA . ALA B 1 121 ? 13.742 12.102 -4.445 1 96.56 121 ALA B CA 1
ATOM 2015 C C . ALA B 1 121 ? 14.086 10.719 -3.896 1 96.56 121 ALA B C 1
ATOM 2017 O O . ALA B 1 121 ? 13.797 10.414 -2.736 1 96.56 121 ALA B O 1
ATOM 2018 N N . HIS B 1 122 ? 14.672 9.922 -4.762 1 97.06 122 HIS B N 1
ATOM 2019 C CA . HIS B 1 122 ? 15.195 8.633 -4.309 1 97.06 122 HIS B CA 1
ATOM 2020 C C . HIS B 1 122 ? 16.078 8.805 -3.076 1 97.06 122 HIS B C 1
ATOM 2022 O O . HIS B 1 122 ? 16.922 9.703 -3.031 1 97.06 122 HIS B O 1
ATOM 2028 N N . GLY B 1 123 ? 15.805 8.055 -2.02 1 97.25 123 GLY B N 1
ATOM 2029 C CA . GLY B 1 123 ? 16.656 8.047 -0.837 1 97.25 123 GLY B CA 1
ATOM 2030 C C . GLY B 1 123 ? 16.312 9.156 0.144 1 97.25 123 GLY B C 1
ATOM 2031 O O . GLY B 1 123 ? 17.062 9.391 1.1 1 97.25 123 GLY B O 1
ATOM 2032 N N . THR B 1 124 ? 15.258 9.859 -0.031 1 97.44 124 THR B N 1
ATOM 2033 C CA . THR B 1 124 ? 14.859 10.961 0.84 1 97.44 124 THR B CA 1
ATOM 2034 C C . THR B 1 124 ? 14.719 10.484 2.283 1 97.44 124 THR B C 1
ATOM 2036 O O . THR B 1 124 ? 14.164 9.422 2.541 1 97.44 124 THR B O 1
ATOM 2039 N N . VAL B 1 125 ? 15.305 11.188 3.188 1 97.88 125 VAL B N 1
ATOM 2040 C CA . VAL B 1 125 ? 15.094 11.055 4.625 1 97.88 125 VAL B CA 1
ATOM 2041 C C . VAL B 1 125 ? 14.812 12.422 5.234 1 97.88 125 VAL B C 1
ATOM 2043 O O . VAL B 1 125 ? 15.633 13.336 5.141 1 97.88 125 VAL B O 1
ATOM 2046 N N . HIS B 1 126 ? 13.609 12.617 5.754 1 97.88 126 HIS B N 1
ATOM 2047 C CA . HIS B 1 126 ? 13.25 13.766 6.582 1 97.88 126 HIS B CA 1
ATOM 2048 C C . HIS B 1 126 ? 13.25 13.398 8.062 1 97.88 126 HIS B C 1
ATOM 2050 O O . HIS B 1 126 ? 12.375 12.664 8.523 1 97.88 126 HIS B O 1
ATOM 2056 N N . GLN B 1 127 ? 14.172 13.906 8.766 1 97.56 127 GLN B N 1
ATOM 2057 C CA . GLN B 1 127 ? 14.211 13.602 10.188 1 97.56 127 GLN B CA 1
ATOM 2058 C C . GLN B 1 127 ? 12.984 14.164 10.906 1 97.56 127 GLN B C 1
ATOM 2060 O O . GLN B 1 127 ? 12.398 13.5 11.766 1 97.56 127 GLN B O 1
ATOM 2065 N N . THR B 1 128 ? 12.656 15.383 10.531 1 97.62 128 THR B N 1
ATOM 2066 C CA . THR B 1 128 ? 11.492 16.062 11.086 1 97.62 128 THR B CA 1
ATOM 2067 C C . THR B 1 128 ? 10.617 16.625 9.969 1 97.62 128 THR B C 1
ATOM 2069 O O . THR B 1 128 ? 11.016 16.641 8.805 1 97.62 128 THR B O 1
ATOM 2072 N N . GLN B 1 129 ? 9.391 17.047 10.305 1 96.5 129 GLN B N 1
ATOM 2073 C CA . GLN B 1 129 ? 8.477 17.641 9.344 1 96.5 129 GLN B CA 1
ATOM 2074 C C . GLN B 1 129 ? 9.109 18.875 8.68 1 96.5 129 GLN B C 1
ATOM 2076 O O . GLN B 1 129 ? 8.867 19.141 7.5 1 96.5 129 GLN B O 1
ATOM 2081 N N . ALA B 1 130 ? 9.867 19.594 9.438 1 96 130 ALA B N 1
ATOM 2082 C CA . ALA B 1 130 ? 10.508 20.812 8.945 1 96 130 ALA B CA 1
ATOM 2083 C C . ALA B 1 130 ? 11.422 20.5 7.766 1 96 130 ALA B C 1
ATOM 2085 O O . ALA B 1 130 ? 11.695 21.375 6.938 1 96 130 ALA B O 1
ATOM 2086 N N . ASP B 1 131 ? 11.922 19.266 7.59 1 95.44 131 ASP B N 1
ATOM 2087 C CA . ASP B 1 131 ? 12.797 18.859 6.5 1 95.44 131 ASP B CA 1
ATOM 2088 C C . ASP B 1 131 ? 12.023 18.688 5.199 1 95.44 131 ASP B C 1
ATOM 2090 O O . ASP B 1 131 ? 12.617 18.609 4.121 1 95.44 131 ASP B O 1
ATOM 2094 N N . ASP B 1 132 ? 10.68 18.531 5.27 1 89.12 132 ASP B N 1
ATOM 2095 C CA . ASP B 1 132 ? 9.82 18.328 4.105 1 89.12 132 ASP B CA 1
ATOM 2096 C C . ASP B 1 132 ? 9.438 19.656 3.465 1 89.12 132 ASP B C 1
ATOM 2098 O O . ASP B 1 132 ? 8.258 19.984 3.357 1 89.12 132 ASP B O 1
ATOM 2102 N N . VAL B 1 133 ? 10.273 20.609 3.287 1 76.19 133 VAL B N 1
ATOM 2103 C CA . VAL B 1 133 ? 9.984 21.938 2.754 1 76.19 133 VAL B CA 1
ATOM 2104 C C . VAL B 1 133 ? 10.328 21.984 1.265 1 76.19 133 VAL B C 1
ATOM 2106 O O . VAL B 1 133 ? 10.047 22.969 0.585 1 76.19 133 VAL B O 1
ATOM 2109 N N . ASP B 1 134 ? 10.758 20.766 0.608 1 53.12 134 ASP B N 1
ATOM 2110 C CA . ASP B 1 134 ? 11.266 21.047 -0.73 1 53.12 134 ASP B CA 1
ATOM 2111 C C . ASP B 1 134 ? 10.125 21.375 -1.692 1 53.12 134 ASP B C 1
ATOM 2113 O O . ASP B 1 134 ? 9.047 20.781 -1.604 1 53.12 134 ASP B O 1
#

Solvent-accessible surface area (backbone atoms only — not comparable to full-atom values): 13224 Å² total; per-residue (Å²): 124,83,78,74,62,37,51,38,60,51,73,44,73,41,54,44,50,58,56,19,66,68,43,75,31,32,31,33,30,46,29,40,46,86,30,30,22,35,32,30,23,26,32,47,58,72,33,54,78,52,82,44,65,43,81,79,24,26,36,40,33,38,29,71,34,40,29,33,36,38,37,30,20,83,37,95,88,37,77,78,42,77,49,76,45,37,54,44,19,31,42,37,45,35,52,54,37,20,33,33,46,31,25,73,34,93,44,53,23,19,24,37,35,37,27,15,40,53,80,70,62,82,59,41,69,21,67,41,69,80,62,70,68,125,122,83,78,73,62,38,51,39,61,50,74,45,74,43,56,46,51,59,55,18,65,68,43,75,31,32,31,34,29,46,29,40,46,87,29,29,22,35,31,31,24,27,31,46,56,74,33,54,78,52,83,44,65,45,81,79,24,26,36,40,35,38,29,71,33,39,29,33,38,38,38,29,20,84,37,95,89,38,76,77,42,76,47,78,46,37,53,45,20,32,42,37,45,36,52,54,36,20,32,33,44,31,24,73,34,93,43,54,24,17,24,37,35,37,28,14,40,51,81,71,62,82,59,41,69,22,68,42,71,82,63,69,70,124

InterPro domains:
  IPR011051 RmlC-like cupin domain superfamily [SSF51182] (5-120)
  IPR013096 Cupin 2, conserved barrel [PF07883] (40-115)
  IPR014710 RmlC-like jelly roll fold [G3DSA:2.60.120.10] (15-134)
  IPR052538 Flavonoid dioxygenase-like [PTHR43346] (6-131)

Sequence (268 aa):
MAETRDQGPKPFVVDIEKETLDNETFRTALWTGEQFQVTVMSIPVGGDVGHEVHTKEDQFLRLESGRGRVEMGPSKDEVTFTEEVSADWAVIVPKGTWHNIINIGDEPMKLYSIYAPPHHAHGTVHQTQADDVDMAETRDQGPKPFVVDIEKETLDNETFRTALWTGEQFQVTVMSIPVGGDVGHEVHTKEDQFLRLESGRGRVEMGPSKDEVTFTEEVSADWAVIVPKGTWHNIINIGDEPMKLYSIYAPPHHAHGTVHQTQADDVD

Organism: Corynebacterium urealyticum (strain ATCC 43042 / DSM 7109) (NCBI:txid504474)

Nearest PDB structures (foldseek):
  2oa2-assembly1_A-2  TM=9.971E-01  e=7.184E-20  Halalkalibacterium halodurans
  6orm-assembly1_A  TM=8.811E-01  e=3.940E-05  Thevetia peruviana
  2d5h-assembly2_E  TM=8.457E-01  e=1.232E-04  Glycine max
  6xwu-assembly1_A-2  TM=6.675E-01  e=2.053E-05  Drosophila melanogaster
  6o2k-assembly1_B  TM=6.663E-01  e=4.637E-05  Drosophila melanogaster

Radius of gyration: 17.49 Å; Cα contacts (8 Å, |Δi|>4): 782; chains: 2; bounding box: 42×51×42 Å

pLDDT: mean 96.16, std 10.02, range [31.44, 98.94]

Foldseek 3Di:
DPLQAAPPPDDDDDPVLVVQVPDQAQWWWNYAYQFKTKIKGWAFAFGKLDWDAAQPKKKKKAWQAAKKWKFKDQDSPDTDDIDIDGHGDMDI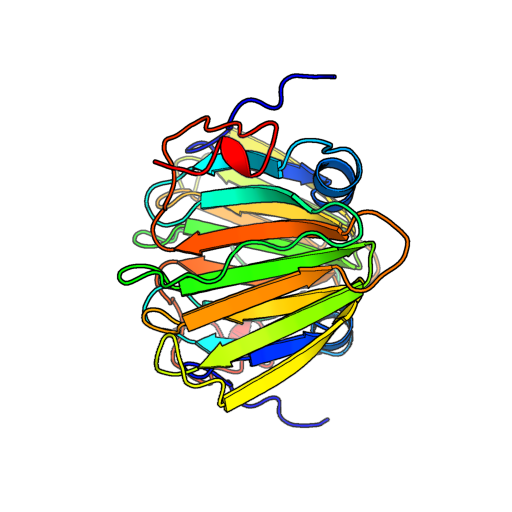DDHNITMMIGGNGDGITTMMMMITHYDDDRGDTGRYSVSVPD/DPLQAAPPDDDDDDPVLVVQVPDQAQWWWNYAYQFKTKIKGWAFAFGKLDWDAAQPKKKKKAWQAAKKWKFKDQDSPDTDDIDIDGHGDMDIDDHNITMMIGGNGDGITTMMMMITHYDDDRGDTGRYSVSVPD